Protein AF-T1P470-F1 (afdb_monomer)

Structure (mmCIF, N/CA/C/O backbone):
data_AF-T1P470-F1
#
_entry.id   AF-T1P470-F1
#
loop_
_atom_site.group_PDB
_atom_site.id
_atom_site.type_symbol
_atom_site.label_atom_id
_atom_site.label_alt_id
_atom_site.label_comp_id
_atom_site.label_asym_id
_atom_site.label_entity_id
_atom_site.label_seq_id
_atom_site.pdbx_PDB_ins_code
_atom_site.Cartn_x
_atom_site.Cartn_y
_atom_site.Cartn_z
_atom_site.occupancy
_atom_site.B_iso_or_equiv
_atom_site.auth_seq_id
_atom_site.auth_comp_id
_atom_site.auth_asym_id
_atom_site.auth_atom_id
_atom_site.pdbx_PDB_model_num
ATOM 1 N N . SER A 1 1 ? -27.452 -9.956 -1.376 1.00 69.31 1 SER A N 1
ATOM 2 C CA . SER A 1 1 ? -26.159 -10.641 -1.137 1.00 69.31 1 SER A CA 1
ATOM 3 C C . SER A 1 1 ? -26.233 -11.474 0.150 1.00 69.31 1 SER A C 1
ATOM 5 O O . SER A 1 1 ? -27.170 -11.301 0.923 1.00 69.31 1 SER A O 1
ATOM 7 N N . GLN A 1 2 ? -25.307 -12.413 0.397 1.00 84.12 2 GLN A N 1
ATOM 8 C CA . GLN A 1 2 ? -25.334 -13.265 1.608 1.00 84.12 2 GLN A CA 1
ATOM 9 C C . GLN A 1 2 ? -25.339 -12.439 2.910 1.00 84.12 2 GLN A C 1
ATOM 11 O O . GLN A 1 2 ? -26.063 -12.772 3.848 1.00 84.12 2 GLN A O 1
ATOM 16 N N . ILE A 1 3 ? -24.613 -11.315 2.935 1.00 89.50 3 ILE A N 1
ATOM 17 C CA . ILE A 1 3 ? -24.553 -10.410 4.091 1.00 89.50 3 ILE A CA 1
ATOM 18 C C . ILE A 1 3 ? -25.874 -9.654 4.329 1.00 89.50 3 ILE A C 1
ATOM 20 O O . ILE A 1 3 ? -26.302 -9.515 5.475 1.00 89.50 3 ILE A O 1
ATOM 24 N N . GLU A 1 4 ? -26.579 -9.245 3.266 1.00 90.44 4 GLU A N 1
ATOM 25 C CA . GLU A 1 4 ? -27.901 -8.599 3.366 1.00 90.44 4 GLU A CA 1
ATOM 26 C C . GLU A 1 4 ? -28.943 -9.527 3.995 1.00 90.44 4 GLU A C 1
ATOM 28 O O . GLU A 1 4 ? -29.758 -9.086 4.803 1.00 90.44 4 GLU A O 1
ATOM 33 N N . ASN A 1 5 ? -28.886 -10.823 3.676 1.00 92.12 5 ASN A N 1
ATOM 34 C CA . ASN A 1 5 ? -29.794 -11.821 4.244 1.00 92.12 5 ASN A CA 1
ATOM 35 C C . ASN A 1 5 ? -29.452 -12.167 5.703 1.00 92.12 5 ASN A C 1
ATOM 37 O O . ASN A 1 5 ? -30.337 -12.561 6.468 1.00 92.12 5 ASN A O 1
ATOM 41 N N . LEU A 1 6 ? -28.181 -12.042 6.096 1.00 94.12 6 LEU A N 1
ATOM 42 C CA . LEU A 1 6 ? -27.706 -12.353 7.445 1.00 94.12 6 LEU A CA 1
ATOM 43 C C . LEU A 1 6 ? -27.972 -11.210 8.437 1.00 94.12 6 LEU A C 1
ATOM 45 O O . LEU A 1 6 ? -28.338 -11.466 9.583 1.00 94.12 6 LEU A O 1
ATOM 49 N N . CYS A 1 7 ? -27.864 -9.956 7.989 1.00 95.00 7 CYS A N 1
ATOM 50 C CA . CYS A 1 7 ? -28.087 -8.756 8.803 1.00 95.00 7 CYS A CA 1
ATOM 51 C C . CYS A 1 7 ? -29.382 -8.792 9.653 1.00 95.00 7 CYS A C 1
ATOM 53 O O . CYS A 1 7 ? -29.294 -8.674 10.881 1.00 95.00 7 CYS A O 1
ATOM 55 N N . PRO A 1 8 ? -30.587 -9.028 9.086 1.00 96.62 8 PRO A N 1
ATOM 56 C CA . PRO A 1 8 ? -31.812 -9.077 9.885 1.00 96.62 8 PRO A CA 1
ATOM 57 C C . PRO A 1 8 ? -31.825 -10.237 10.892 1.00 96.62 8 PRO A C 1
ATOM 59 O O . PRO A 1 8 ? -32.450 -10.120 11.947 1.00 96.62 8 PRO A O 1
ATOM 62 N N . GLN A 1 9 ? -31.129 -11.343 10.611 1.00 95.56 9 GLN A N 1
ATOM 63 C CA . GLN A 1 9 ? -31.056 -12.496 11.514 1.00 95.56 9 GLN A CA 1
ATOM 64 C C . GLN A 1 9 ? -30.206 -12.186 12.751 1.00 95.56 9 GLN A C 1
ATOM 66 O O . GLN A 1 9 ? -30.634 -12.480 13.867 1.00 95.56 9 GLN A O 1
ATOM 71 N N . VAL A 1 10 ? -29.074 -11.496 12.572 1.00 96.56 10 VAL A N 1
ATOM 72 C CA . VAL A 1 10 ? -28.230 -11.007 13.677 1.00 96.56 10 VAL A CA 1
ATOM 73 C C . VAL A 1 10 ? -29.018 -10.042 14.566 1.00 96.56 10 VAL A C 1
ATOM 75 O O . VAL A 1 10 ? -29.040 -10.194 15.788 1.00 96.56 10 VAL A O 1
ATOM 78 N N . ILE A 1 11 ? -29.738 -9.090 13.959 1.00 96.62 11 ILE A N 1
ATOM 79 C CA . ILE A 1 11 ? -30.583 -8.131 14.689 1.00 96.62 11 ILE A CA 1
ATOM 80 C C . ILE A 1 11 ? -31.662 -8.864 15.496 1.00 96.62 11 ILE A C 1
ATOM 82 O O . ILE A 1 11 ? -31.909 -8.535 16.659 1.00 96.62 11 ILE A O 1
ATOM 86 N N . ASN A 1 12 ? -32.306 -9.872 14.905 1.00 96.25 12 ASN A N 1
ATOM 87 C CA . ASN A 1 12 ? -33.333 -10.652 15.589 1.00 96.25 12 ASN A CA 1
ATOM 88 C C . ASN A 1 12 ? -32.754 -11.476 16.744 1.00 96.25 12 ASN A C 1
ATOM 90 O O . ASN A 1 12 ? -33.333 -11.473 17.831 1.00 96.25 12 ASN A O 1
ATOM 94 N N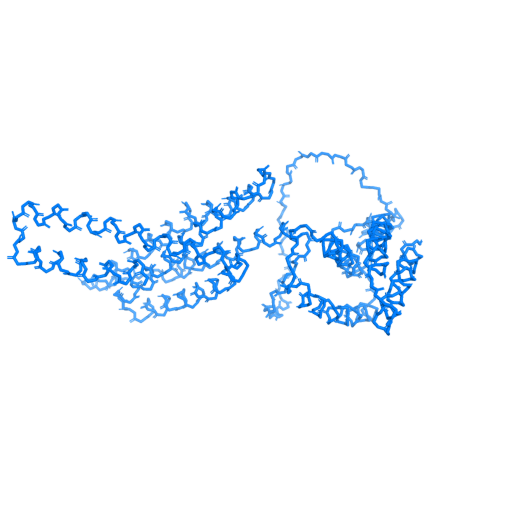 . ALA A 1 13 ? -31.599 -12.116 16.557 1.00 95.94 13 ALA A N 1
ATOM 95 C CA . ALA A 1 13 ? -30.903 -12.833 17.622 1.00 95.94 13 ALA A CA 1
ATOM 96 C C . ALA A 1 13 ? -30.549 -11.901 18.795 1.00 95.94 13 ALA A C 1
ATOM 98 O O . ALA A 1 13 ? -30.797 -12.244 19.953 1.00 95.94 13 ALA A O 1
ATOM 99 N N . ALA A 1 14 ? -30.071 -10.686 18.502 1.00 96.62 14 ALA A N 1
ATOM 100 C CA . ALA A 1 14 ? -29.748 -9.685 19.516 1.00 96.62 14 ALA A CA 1
ATOM 101 C C . ALA A 1 14 ? -30.999 -9.215 20.277 1.00 96.62 14 ALA A C 1
ATOM 103 O O . ALA A 1 14 ? -30.978 -9.116 21.504 1.00 96.62 14 ALA A O 1
ATOM 104 N N . ARG A 1 15 ? -32.120 -8.989 19.576 1.00 97.06 15 ARG A N 1
ATOM 105 C CA . ARG A 1 15 ? -33.412 -8.649 20.203 1.00 97.06 15 ARG A CA 1
ATOM 106 C C . ARG A 1 15 ? -33.919 -9.758 21.124 1.00 97.06 15 ARG A C 1
ATOM 108 O O . ARG A 1 15 ? -34.409 -9.466 22.213 1.00 97.06 15 ARG A O 1
ATOM 115 N N . VAL A 1 16 ? -33.791 -11.021 20.712 1.00 96.44 16 VAL A N 1
ATOM 116 C CA . VAL A 1 16 ? -34.184 -12.176 21.534 1.00 96.44 16 VAL A CA 1
ATOM 117 C C . VAL A 1 16 ? -33.330 -12.260 22.799 1.00 96.44 16 VAL A C 1
ATOM 119 O O . VAL A 1 16 ? -33.885 -12.455 23.883 1.00 96.44 16 VAL A O 1
ATOM 122 N N . LEU A 1 17 ? -32.013 -12.053 22.692 1.00 97.00 17 LEU A N 1
ATOM 123 C CA . LEU A 1 17 ? -31.134 -12.005 23.861 1.00 97.00 17 LEU A CA 1
ATOM 124 C C . LEU A 1 17 ? -31.479 -10.828 24.783 1.00 97.00 17 LEU A C 1
ATOM 126 O O . LEU A 1 17 ? -31.585 -11.025 25.991 1.00 97.00 17 LEU A O 1
ATOM 130 N N . ALA A 1 18 ? -31.717 -9.634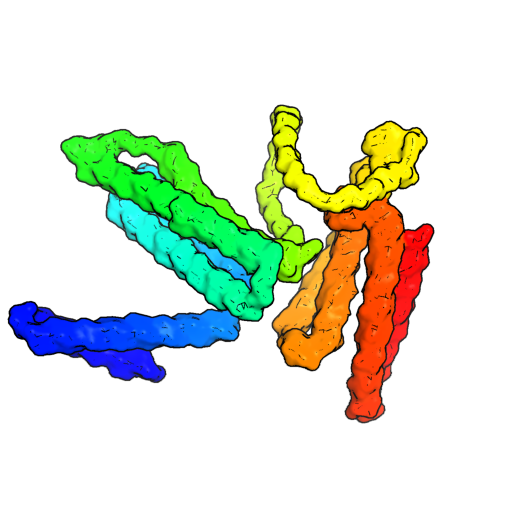 24.235 1.00 96.94 18 ALA A N 1
ATOM 131 C CA . ALA A 1 18 ? -32.094 -8.458 25.020 1.00 96.94 18 ALA A CA 1
ATOM 132 C C . ALA A 1 18 ? -33.396 -8.681 25.809 1.00 96.94 18 ALA A C 1
ATOM 134 O O . ALA A 1 18 ? -33.503 -8.278 26.966 1.00 96.94 18 ALA A O 1
ATOM 135 N N . ALA A 1 19 ? -34.369 -9.380 25.215 1.00 97.31 19 ALA A N 1
ATOM 136 C CA . ALA A 1 19 ? -35.607 -9.752 25.893 1.00 97.31 19 ALA A CA 1
ATOM 137 C C . ALA A 1 19 ? -35.417 -10.876 26.932 1.00 97.31 19 ALA A C 1
ATOM 139 O O . ALA A 1 19 ? -36.214 -10.994 27.865 1.00 97.31 19 ALA A O 1
ATOM 140 N N . ARG A 1 20 ? -34.404 -11.739 26.770 1.00 95.50 20 ARG A N 1
ATOM 141 C CA . ARG A 1 20 ? -34.175 -12.934 27.603 1.00 95.50 20 ARG A CA 1
ATOM 142 C C . ARG A 1 20 ? -32.686 -13.135 27.937 1.00 95.50 20 ARG A C 1
ATOM 144 O O . ARG A 1 20 ? -32.117 -14.169 27.583 1.00 95.50 20 ARG A O 1
ATOM 151 N N . PRO A 1 21 ? -32.058 -12.226 28.703 1.00 95.56 21 PRO A N 1
ATOM 152 C CA . PRO A 1 21 ? -30.601 -12.202 28.876 1.00 95.56 21 PRO A CA 1
ATOM 153 C C . PRO A 1 21 ? -30.030 -13.406 29.637 1.00 95.56 21 PRO A C 1
ATOM 155 O O . PRO A 1 21 ? -28.851 -13.715 29.508 1.00 95.56 21 PRO A O 1
ATOM 158 N N . ARG A 1 22 ? -30.852 -14.109 30.430 1.00 96.38 22 ARG A N 1
ATOM 159 C CA . ARG A 1 22 ? -30.450 -15.308 31.194 1.00 96.38 22 ARG A CA 1
ATOM 160 C C . ARG A 1 22 ? -30.677 -16.626 30.444 1.00 96.38 22 ARG A C 1
ATOM 162 O O . ARG A 1 22 ? -30.387 -17.689 30.986 1.00 96.38 22 ARG A O 1
ATOM 169 N N . SER A 1 23 ? -31.259 -16.589 29.245 1.00 97.69 23 SER A N 1
ATOM 170 C CA . SER A 1 23 ? -31.529 -17.801 28.471 1.00 97.69 23 SER A CA 1
ATOM 171 C C . SER A 1 23 ? -30.252 -18.281 27.787 1.00 97.69 23 SER A C 1
ATOM 173 O O . SER A 1 23 ? -29.747 -17.595 26.904 1.00 97.69 23 SER A O 1
ATOM 175 N N . LYS A 1 24 ? -29.771 -19.479 28.147 1.00 96.75 24 LYS A N 1
ATOM 176 C CA . LYS A 1 24 ? -28.605 -20.098 27.492 1.00 96.75 24 LYS A CA 1
ATOM 177 C C . LYS A 1 24 ? -28.792 -20.239 25.982 1.00 96.75 24 LYS A C 1
ATOM 179 O O . LYS A 1 24 ? -27.918 -19.847 25.230 1.00 96.75 24 LYS A O 1
ATOM 184 N N . VAL A 1 25 ? -29.975 -20.670 25.543 1.00 96.44 25 VAL A N 1
ATOM 185 C CA . VAL A 1 25 ? -30.299 -20.796 24.112 1.00 96.44 25 VAL A CA 1
ATOM 186 C C . VAL A 1 25 ? -30.201 -19.448 23.392 1.00 96.44 25 VAL A C 1
ATOM 188 O O . VAL A 1 25 ? -29.715 -19.388 22.272 1.00 96.44 25 VAL A O 1
ATOM 191 N N . ALA A 1 26 ? -30.637 -18.348 24.020 1.00 95.06 26 ALA A N 1
ATOM 192 C CA . ALA A 1 26 ? -30.516 -17.018 23.417 1.00 95.06 26 ALA A CA 1
ATOM 193 C C . ALA A 1 26 ? -29.059 -16.526 23.363 1.00 95.06 26 ALA A C 1
ATOM 195 O O . ALA A 1 26 ? -28.696 -15.846 22.405 1.00 95.06 26 ALA A O 1
ATOM 196 N N . GLN A 1 27 ? -28.247 -16.873 24.368 1.00 96.00 27 GLN A N 1
ATOM 197 C CA . GLN A 1 27 ? -26.808 -16.587 24.406 1.00 96.00 27 GLN A CA 1
ATOM 198 C C . GLN A 1 27 ? -26.065 -17.365 23.307 1.00 96.00 27 GLN A C 1
ATOM 200 O O . GLN A 1 27 ? -25.411 -16.755 22.471 1.00 96.00 27 GLN A O 1
ATOM 205 N N . GLU A 1 28 ? -26.261 -18.681 23.226 1.00 96.69 28 GLU A N 1
ATOM 206 C CA . GLU A 1 28 ? -25.665 -19.534 22.186 1.00 96.69 28 GLU A CA 1
ATOM 207 C C . GLU A 1 28 ? -26.103 -19.096 20.779 1.00 96.69 28 GLU A C 1
ATOM 209 O O . GLU A 1 28 ? -25.295 -19.001 19.858 1.00 96.69 28 GLU A O 1
ATOM 214 N N . ASN A 1 29 ? -27.383 -18.751 20.605 1.00 95.25 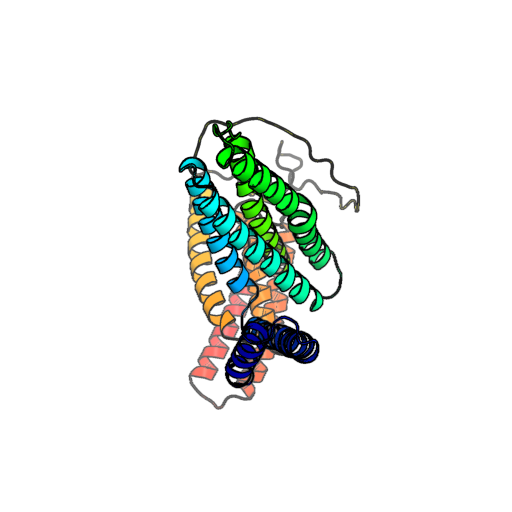29 ASN A N 1
ATOM 215 C CA . ASN A 1 29 ? -27.902 -18.307 19.316 1.00 95.25 29 ASN A CA 1
ATOM 216 C C . ASN A 1 29 ? -27.249 -17.000 18.836 1.00 95.25 29 ASN A C 1
ATOM 218 O O . ASN A 1 29 ? -26.912 -16.893 17.658 1.00 95.25 29 ASN A O 1
ATOM 222 N N . ILE A 1 30 ? -27.054 -16.000 19.710 1.00 96.25 30 ILE A N 1
ATOM 223 C CA . ILE A 1 30 ? -26.370 -14.767 19.289 1.00 96.25 30 ILE A CA 1
ATOM 224 C C . ILE A 1 30 ? -24.894 -15.017 18.969 1.00 96.25 30 ILE A C 1
ATOM 226 O O . ILE A 1 30 ? -24.374 -14.370 18.067 1.00 96.25 30 ILE A O 1
ATOM 230 N N . GLU A 1 31 ? -24.231 -15.952 19.654 1.00 96.06 31 GLU A N 1
ATOM 231 C CA . GLU A 1 31 ? -22.837 -16.305 19.373 1.00 96.06 31 GLU A CA 1
ATOM 232 C C . GLU A 1 31 ? -22.698 -16.901 17.971 1.00 96.06 31 GLU A C 1
ATOM 234 O O . GLU A 1 31 ? -21.874 -16.426 17.192 1.00 96.06 31 GLU A O 1
ATOM 239 N N . VAL A 1 32 ? -23.583 -17.831 17.596 1.00 96.75 32 VAL A N 1
ATOM 240 C CA . VAL A 1 32 ? -23.617 -18.404 16.239 1.00 96.75 32 VAL A CA 1
ATOM 241 C C . VAL A 1 32 ? -23.802 -17.316 15.179 1.00 96.75 32 VAL A C 1
ATOM 243 O O . VAL A 1 32 ? -23.074 -17.280 14.187 1.00 96.75 32 VAL A O 1
ATOM 246 N N . PHE A 1 33 ? -24.753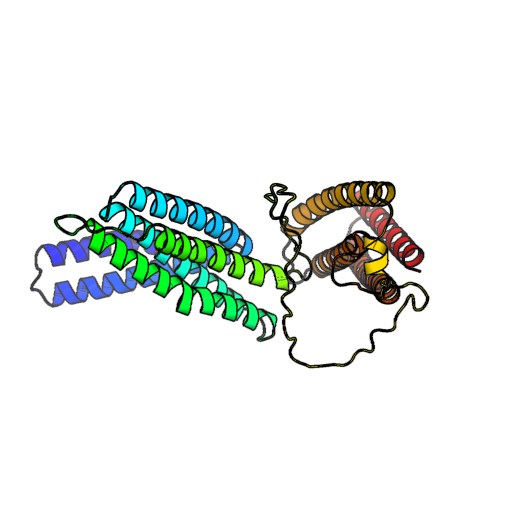 -16.397 15.381 1.00 96.19 33 PHE A N 1
ATOM 247 C CA . PHE A 1 33 ? -24.997 -15.318 14.419 1.00 96.19 33 PHE A CA 1
ATOM 248 C C . PHE A 1 33 ? -23.885 -14.265 14.395 1.00 96.19 33 PHE A C 1
ATOM 250 O O . PHE A 1 33 ? -23.588 -13.729 13.328 1.00 96.19 33 PHE A O 1
ATOM 257 N N . ARG A 1 34 ? -23.246 -13.984 15.535 1.00 95.81 34 ARG A N 1
ATOM 258 C CA . ARG A 1 34 ? -22.062 -13.121 15.623 1.00 95.81 34 ARG A CA 1
ATOM 259 C C . ARG A 1 34 ? -20.919 -13.708 14.800 1.00 95.81 34 ARG A C 1
ATOM 261 O O . ARG A 1 34 ? -20.345 -12.999 13.980 1.00 95.81 34 ARG A O 1
ATOM 268 N N . ASP A 1 35 ? -20.616 -14.987 14.989 1.00 95.69 35 ASP A N 1
ATOM 269 C CA . ASP A 1 35 ? -19.495 -15.642 14.315 1.00 95.69 35 ASP A CA 1
ATOM 270 C C . ASP A 1 35 ? -19.764 -15.768 12.808 1.00 95.69 35 ASP A C 1
ATOM 272 O O . ASP A 1 35 ? -18.888 -15.480 11.989 1.00 95.69 35 ASP A O 1
ATOM 276 N N . ALA A 1 36 ? -21.009 -16.080 12.424 1.00 94.06 36 ALA A N 1
ATOM 277 C CA . ALA A 1 36 ? -21.441 -16.057 11.029 1.00 94.06 36 ALA A CA 1
ATOM 278 C C . ALA A 1 36 ? -21.301 -14.659 10.400 1.00 94.06 36 ALA A C 1
ATOM 280 O O . ALA A 1 36 ? -20.846 -14.543 9.263 1.00 94.06 36 ALA A O 1
ATOM 281 N N . TRP A 1 37 ? -21.665 -13.597 11.130 1.00 96.00 37 TRP A N 1
ATOM 282 C CA . TRP A 1 37 ? -21.537 -12.217 10.658 1.00 96.00 37 TRP A CA 1
ATOM 283 C C . TRP A 1 37 ? -20.080 -11.827 10.433 1.00 96.00 37 TRP A C 1
ATOM 285 O O . TRP A 1 37 ? -19.741 -11.350 9.352 1.00 96.00 37 TRP A O 1
ATOM 295 N N . ILE A 1 38 ? -19.215 -12.081 11.419 1.00 92.94 38 ILE A N 1
ATOM 296 C CA . ILE A 1 38 ? -17.775 -11.807 11.322 1.00 92.94 38 ILE A CA 1
ATOM 297 C C . ILE A 1 38 ? -17.181 -12.542 10.117 1.00 92.94 38 ILE A C 1
ATOM 299 O O . ILE A 1 38 ? -16.468 -11.936 9.319 1.00 92.94 38 ILE A O 1
ATOM 303 N N . ASN A 1 39 ? -17.519 -13.822 9.940 1.00 92.94 39 ASN A N 1
ATOM 304 C CA . ASN A 1 39 ? -17.031 -14.603 8.810 1.00 92.94 39 ASN A CA 1
ATOM 305 C C . ASN A 1 39 ? -17.525 -14.057 7.461 1.00 92.94 39 ASN A C 1
ATOM 307 O O . ASN A 1 39 ? -16.743 -13.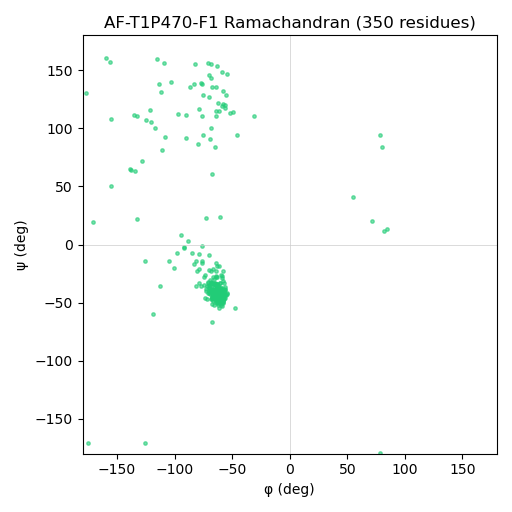958 6.521 1.00 92.94 39 ASN A O 1
ATOM 311 N N . GLN A 1 40 ? -18.800 -13.675 7.358 1.00 92.88 40 GLN A N 1
ATOM 312 C CA . GLN A 1 40 ? -19.358 -13.158 6.108 1.00 92.88 40 GLN A CA 1
ATOM 313 C C . GLN A 1 40 ? -18.794 -11.780 5.738 1.00 92.88 40 GLN A C 1
ATOM 315 O O . GLN A 1 40 ? -18.550 -11.523 4.560 1.00 92.88 40 GLN A O 1
ATOM 320 N N . VAL A 1 41 ? -18.580 -10.905 6.729 1.00 92.88 41 VAL A N 1
ATOM 321 C CA . VAL A 1 41 ? -17.897 -9.615 6.543 1.00 92.88 41 VAL A CA 1
ATOM 322 C C . VAL A 1 41 ? -16.471 -9.846 6.060 1.00 92.88 41 VAL A C 1
ATOM 324 O O . VAL A 1 41 ? -16.056 -9.186 5.112 1.00 92.88 41 VAL A O 1
ATOM 327 N N . ARG A 1 42 ? -15.745 -10.800 6.659 1.00 88.31 42 ARG A N 1
ATOM 328 C CA . ARG A 1 42 ? -14.391 -11.163 6.224 1.00 88.31 42 ARG A CA 1
ATOM 329 C C . ARG A 1 42 ? -14.377 -11.619 4.765 1.00 88.31 42 ARG A C 1
ATOM 331 O O . ARG A 1 42 ? -13.688 -11.001 3.977 1.00 88.31 42 ARG A O 1
ATOM 338 N N . ILE A 1 43 ? -15.223 -12.580 4.385 1.00 88.50 43 ILE A N 1
ATOM 339 C CA . ILE A 1 43 ? -15.306 -13.069 2.993 1.00 88.50 43 ILE A CA 1
ATOM 340 C C . ILE A 1 43 ? -15.575 -11.926 2.005 1.00 88.50 43 ILE A C 1
ATOM 342 O O . ILE A 1 43 ? -14.978 -11.877 0.937 1.00 88.50 43 ILE A O 1
ATOM 346 N N . LEU A 1 44 ? -16.489 -11.009 2.343 1.00 90.88 44 LEU A N 1
ATOM 347 C CA . LEU A 1 44 ? -16.764 -9.851 1.492 1.00 90.88 44 LEU A CA 1
ATOM 348 C C . LEU A 1 44 ? -15.557 -8.911 1.406 1.00 90.88 44 LEU A C 1
ATOM 350 O O . LEU A 1 44 ? -15.300 -8.360 0.346 1.00 90.88 44 LEU A O 1
ATOM 354 N N . THR A 1 45 ? -14.853 -8.715 2.518 1.00 87.94 45 THR A N 1
ATOM 355 C CA . THR A 1 45 ? -13.667 -7.858 2.588 1.00 87.94 45 THR A CA 1
ATOM 356 C C . THR A 1 45 ? -12.534 -8.434 1.743 1.00 87.94 45 THR A C 1
ATOM 358 O O . THR A 1 45 ? -11.980 -7.705 0.931 1.00 87.94 45 THR A O 1
ATOM 361 N N . ASP A 1 46 ? -12.271 -9.735 1.862 1.00 82.62 46 ASP A N 1
ATOM 362 C CA . ASP A 1 46 ? -11.255 -10.443 1.078 1.00 82.62 46 ASP A CA 1
ATOM 363 C C . ASP A 1 46 ? -11.588 -10.367 -0.424 1.00 82.62 46 ASP A C 1
ATOM 365 O O . ASP A 1 46 ? -10.752 -9.988 -1.233 1.00 82.62 46 ASP A O 1
ATOM 369 N N . ALA A 1 47 ? -12.855 -10.583 -0.803 1.00 82.31 47 ALA A N 1
ATOM 370 C CA . ALA A 1 47 ? -13.289 -10.448 -2.197 1.00 82.31 47 ALA A CA 1
ATOM 371 C C . ALA A 1 47 ? -13.177 -9.010 -2.747 1.00 82.31 47 ALA A C 1
ATOM 373 O O . ALA A 1 47 ? -13.064 -8.820 -3.957 1.00 82.31 47 ALA A O 1
ATOM 374 N N . VAL A 1 48 ? -13.265 -7.989 -1.885 1.00 85.62 48 VAL A N 1
ATOM 375 C CA . VAL A 1 48 ? -13.029 -6.586 -2.264 1.00 85.62 48 VAL A CA 1
ATOM 376 C C . VAL A 1 48 ? -11.532 -6.301 -2.396 1.00 85.62 48 VAL A C 1
ATOM 378 O O . VAL A 1 48 ? -11.144 -5.544 -3.287 1.00 85.62 48 VAL A O 1
ATOM 381 N N . ASP A 1 49 ? -10.698 -6.907 -1.552 1.00 81.62 49 ASP A N 1
ATOM 382 C CA . ASP A 1 49 ? -9.242 -6.819 -1.677 1.00 81.62 49 ASP A CA 1
ATOM 383 C C . ASP A 1 49 ? -8.759 -7.474 -2.974 1.00 81.62 49 ASP A C 1
ATOM 385 O O . ASP A 1 49 ? -7.957 -6.874 -3.671 1.00 81.62 49 ASP A O 1
ATOM 389 N N . ASP A 1 50 ? -9.320 -8.619 -3.376 1.00 76.25 50 ASP A N 1
ATOM 390 C CA . ASP A 1 50 ? -8.941 -9.311 -4.620 1.00 76.25 50 ASP A CA 1
ATOM 391 C C . ASP A 1 50 ? -9.142 -8.457 -5.889 1.00 76.25 50 ASP A C 1
ATOM 393 O O . ASP A 1 50 ? -8.471 -8.658 -6.901 1.00 76.25 50 ASP A O 1
ATOM 397 N N . ILE A 1 51 ? -10.086 -7.509 -5.864 1.00 81.56 51 ILE A N 1
ATOM 398 C CA . ILE A 1 51 ? -10.369 -6.609 -6.996 1.00 81.56 51 ILE A CA 1
ATOM 399 C C . ILE A 1 51 ? -9.696 -5.237 -6.860 1.00 81.56 51 ILE A C 1
ATOM 401 O O . ILE A 1 51 ? -9.781 -4.428 -7.786 1.00 81.56 51 ILE A O 1
ATOM 405 N N . THR A 1 52 ? -9.073 -4.950 -5.715 1.00 79.06 52 THR A N 1
ATOM 406 C CA . THR A 1 52 ? -8.437 -3.662 -5.414 1.00 79.06 52 THR A CA 1
ATOM 407 C C . THR A 1 52 ? -6.932 -3.858 -5.337 1.00 79.06 52 THR A C 1
ATOM 409 O O . THR A 1 52 ? -6.445 -4.736 -4.637 1.00 79.06 52 THR A O 1
ATOM 412 N N . THR A 1 53 ? -6.149 -3.026 -6.018 1.00 81.94 53 THR A N 1
ATOM 413 C CA . THR A 1 53 ? -4.693 -3.179 -5.939 1.00 81.94 53 THR A CA 1
ATOM 414 C C . THR A 1 53 ? -4.182 -2.829 -4.537 1.00 81.94 53 THR A C 1
ATOM 416 O O . THR A 1 53 ? -4.665 -1.890 -3.892 1.00 81.94 53 THR A O 1
ATOM 419 N N . VAL A 1 54 ? -3.162 -3.558 -4.067 1.00 87.56 54 VAL A N 1
ATOM 420 C CA . VAL A 1 54 ? -2.483 -3.245 -2.797 1.00 87.56 54 VAL A CA 1
ATOM 421 C C . VAL A 1 54 ? -1.911 -1.821 -2.798 1.00 87.56 54 VAL A C 1
ATOM 423 O O . VAL A 1 54 ? -1.908 -1.155 -1.764 1.00 87.56 54 VAL A O 1
ATOM 426 N N . ASP A 1 55 ? -1.496 -1.327 -3.967 1.00 82.00 55 ASP A N 1
ATOM 427 C CA . ASP A 1 55 ? -0.903 -0.002 -4.148 1.00 82.00 55 ASP A CA 1
ATOM 428 C C . ASP A 1 55 ? -1.937 1.116 -3.919 1.00 82.00 55 ASP A C 1
ATOM 430 O O . ASP A 1 55 ? -1.678 2.048 -3.148 1.00 82.00 55 ASP A O 1
ATOM 434 N N . ASP A 1 56 ? -3.134 0.991 -4.507 1.00 84.00 56 ASP A N 1
ATOM 435 C CA . ASP A 1 56 ? -4.241 1.934 -4.295 1.00 84.00 56 ASP A CA 1
ATOM 436 C C . ASP A 1 56 ? -4.727 1.897 -2.843 1.00 84.00 56 ASP A C 1
ATOM 438 O O . ASP A 1 56 ? -4.918 2.942 -2.208 1.00 84.00 56 ASP A O 1
ATOM 442 N N . PHE A 1 57 ? -4.880 0.690 -2.286 1.00 91.12 57 PHE A N 1
ATOM 443 C CA . PHE A 1 57 ? -5.269 0.505 -0.891 1.00 91.12 57 PHE A CA 1
ATOM 444 C C . PHE A 1 57 ? -4.277 1.185 0.065 1.00 91.12 57 PHE A C 1
ATOM 446 O O . PHE A 1 57 ? -4.700 1.900 0.981 1.00 91.12 57 PHE A O 1
ATOM 453 N N . LEU A 1 58 ? -2.969 1.007 -0.145 1.00 91.88 58 LEU A N 1
ATOM 454 C CA . LEU A 1 58 ? -1.924 1.602 0.688 1.00 91.88 58 LEU A CA 1
ATOM 455 C C . LEU A 1 58 ? -1.875 3.124 0.560 1.00 91.88 58 LEU A C 1
ATOM 457 O O . LEU A 1 58 ? -1.800 3.808 1.579 1.00 91.88 58 LEU A O 1
ATOM 461 N N . ALA A 1 59 ? -1.964 3.664 -0.658 1.00 84.75 59 ALA A N 1
ATOM 462 C CA . ALA A 1 59 ? -1.956 5.108 -0.881 1.00 84.75 59 ALA A CA 1
ATOM 463 C C . ALA A 1 59 ? -3.150 5.800 -0.200 1.00 84.75 59 ALA A C 1
ATOM 465 O O . ALA A 1 59 ? -2.999 6.835 0.454 1.00 84.75 59 ALA A O 1
ATOM 466 N N . VAL A 1 60 ? -4.349 5.220 -0.304 1.00 87.31 60 VAL A N 1
ATOM 467 C CA . VAL A 1 60 ? -5.543 5.752 0.368 1.00 87.31 60 VAL A CA 1
ATOM 468 C C . VAL A 1 60 ? -5.443 5.579 1.884 1.00 87.31 60 VAL A C 1
ATOM 470 O O . VAL A 1 60 ? -5.814 6.488 2.631 1.00 87.31 60 VAL A O 1
ATOM 473 N N . SER A 1 61 ? -4.939 4.439 2.359 1.00 94.88 61 SER A N 1
ATOM 474 C CA . SER A 1 61 ? -4.817 4.158 3.791 1.00 94.88 61 SER A CA 1
ATOM 475 C C . SER A 1 61 ? -3.792 5.057 4.481 1.00 94.88 61 SER A C 1
ATOM 477 O O . SER A 1 61 ? -4.077 5.547 5.570 1.00 94.88 61 SER A O 1
ATOM 479 N N . GLU A 1 62 ? -2.653 5.346 3.845 1.00 92.12 62 GLU A N 1
ATOM 480 C CA . GLU A 1 62 ? -1.648 6.296 4.346 1.00 92.12 62 GLU A CA 1
ATOM 481 C C . GLU A 1 62 ? -2.249 7.694 4.556 1.00 92.12 62 GLU A C 1
ATOM 483 O O . GLU A 1 62 ? -2.105 8.271 5.635 1.00 92.12 62 GLU A O 1
ATOM 488 N N . ASN A 1 63 ? -2.994 8.207 3.569 1.00 87.62 63 ASN A N 1
ATOM 489 C CA . ASN A 1 63 ? -3.657 9.512 3.669 1.00 87.62 63 ASN A CA 1
ATOM 490 C C . ASN A 1 63 ? -4.655 9.568 4.834 1.00 87.62 63 ASN A C 1
ATOM 492 O O . ASN A 1 63 ? -4.708 10.548 5.576 1.00 87.62 63 ASN A O 1
ATOM 496 N N . HIS A 1 64 ? -5.430 8.501 5.027 1.00 92.94 64 HIS A N 1
ATOM 497 C CA . HIS A 1 64 ? -6.366 8.433 6.142 1.00 92.94 64 HIS A CA 1
ATOM 498 C C . HIS A 1 64 ? -5.674 8.284 7.497 1.00 92.94 64 HIS A C 1
ATOM 500 O O . HIS A 1 64 ? -6.157 8.843 8.477 1.00 92.94 64 HIS A O 1
ATOM 506 N N . ILE A 1 65 ? -4.557 7.553 7.575 1.00 97.25 65 ILE A N 1
ATOM 507 C CA . ILE A 1 65 ? -3.748 7.492 8.796 1.00 97.25 65 ILE A CA 1
ATOM 508 C C . ILE A 1 65 ? -3.236 8.890 9.138 1.00 97.25 65 ILE A C 1
ATOM 510 O O . ILE A 1 65 ? -3.375 9.302 10.284 1.00 97.25 65 ILE A O 1
ATOM 514 N N . LEU A 1 66 ? -2.728 9.652 8.165 1.00 93.38 66 LEU A N 1
ATOM 515 C CA . LEU A 1 66 ? -2.302 11.036 8.387 1.00 93.38 66 LEU A CA 1
ATOM 516 C C . LEU A 1 66 ? -3.449 11.912 8.914 1.00 93.38 66 LEU A C 1
ATOM 518 O O . LEU A 1 66 ? -3.273 12.670 9.870 1.00 93.38 66 LEU A O 1
ATOM 522 N N . GLU A 1 67 ? -4.636 11.797 8.318 1.00 93.44 67 GLU A N 1
ATOM 523 C CA . GLU A 1 67 ? -5.826 12.522 8.767 1.00 93.44 67 GLU A CA 1
ATOM 524 C C . GLU A 1 67 ? -6.228 12.135 10.201 1.00 93.44 67 GLU A C 1
ATOM 526 O O . GLU A 1 67 ? -6.493 13.009 11.032 1.00 93.44 67 GLU A O 1
ATOM 531 N N . ASP A 1 68 ? -6.247 10.840 10.514 1.00 96.75 68 ASP A N 1
ATOM 532 C CA . ASP A 1 68 ? -6.618 10.330 11.833 1.00 96.75 68 ASP A CA 1
ATOM 533 C C . ASP A 1 68 ? -5.579 10.718 12.902 1.00 96.75 68 ASP A C 1
ATOM 535 O O . ASP A 1 68 ? -5.961 11.115 14.004 1.00 96.75 68 ASP A O 1
ATOM 539 N N . VAL A 1 69 ? -4.283 10.697 12.568 1.00 95.12 69 VAL A N 1
ATOM 540 C CA . VAL A 1 69 ? -3.178 11.188 13.412 1.00 95.12 69 VAL A CA 1
ATOM 541 C C . VAL A 1 69 ? -3.370 12.669 13.740 1.00 95.12 69 VAL A C 1
ATOM 543 O O . VAL A 1 69 ? -3.362 13.043 14.916 1.00 95.12 69 VAL A O 1
ATOM 546 N N . ASN A 1 70 ? -3.635 13.505 12.732 1.00 94.19 70 ASN A N 1
ATOM 547 C CA . ASN A 1 70 ? -3.892 14.933 12.929 1.00 94.19 70 ASN A CA 1
ATOM 548 C C . ASN A 1 70 ? -5.119 15.176 13.823 1.00 94.19 70 ASN A C 1
ATOM 550 O O . ASN A 1 70 ? -5.079 16.010 14.731 1.00 94.19 70 ASN A O 1
ATOM 554 N N . LYS A 1 71 ? -6.205 14.416 13.618 1.00 96.62 71 LYS A N 1
ATOM 555 C CA . LYS A 1 71 ? -7.403 14.478 14.472 1.00 96.62 71 LYS A CA 1
ATOM 556 C C . LYS A 1 71 ? -7.115 14.036 15.907 1.00 96.62 71 LYS A C 1
ATOM 558 O O . LYS A 1 71 ? -7.650 14.641 16.835 1.00 96.62 71 LYS A O 1
ATOM 563 N N . CYS A 1 72 ? -6.287 13.012 16.098 1.00 97.31 72 CYS A N 1
ATOM 564 C CA . CYS A 1 72 ? -5.933 12.491 17.417 1.00 97.31 72 CYS A CA 1
ATOM 565 C C . CYS A 1 72 ? -5.111 13.508 18.222 1.00 97.31 72 CYS A C 1
ATOM 567 O O . CYS A 1 72 ? -5.441 13.804 19.372 1.00 97.31 72 CYS A O 1
ATOM 569 N N . VAL A 1 73 ? -4.117 14.139 17.587 1.00 95.88 73 VAL A N 1
ATOM 570 C CA . VAL A 1 73 ? -3.333 15.229 18.193 1.00 95.88 73 VAL A CA 1
ATOM 571 C C . VAL A 1 73 ? -4.222 16.435 18.516 1.00 95.88 73 VAL A C 1
ATOM 573 O O . VAL A 1 73 ? -4.176 16.958 19.629 1.00 95.88 73 VAL A O 1
ATOM 576 N N . ALA A 1 74 ? -5.105 16.841 17.598 1.00 95.31 74 ALA A N 1
ATOM 577 C CA . ALA A 1 74 ? -6.040 17.940 17.845 1.00 95.31 74 ALA A CA 1
ATOM 578 C C . ALA A 1 74 ? -7.020 17.640 18.999 1.00 95.31 74 ALA A C 1
ATOM 580 O O . ALA A 1 74 ? -7.375 18.535 19.775 1.00 95.31 74 ALA A O 1
ATOM 581 N N . ALA A 1 75 ? -7.454 16.382 19.143 1.00 96.06 75 ALA A N 1
ATOM 582 C CA . ALA A 1 75 ? -8.295 15.936 20.251 1.00 96.06 75 ALA A CA 1
ATOM 583 C C . ALA A 1 75 ? -7.563 16.019 21.600 1.00 96.06 75 ALA A C 1
ATOM 585 O O . ALA A 1 75 ? -8.165 16.462 22.587 1.00 96.06 75 ALA A O 1
ATOM 586 N N . LEU A 1 76 ? -6.272 15.665 21.626 1.00 94.88 76 LEU A N 1
ATOM 587 C CA . LEU A 1 76 ? -5.419 15.800 22.805 1.00 94.88 76 LEU A CA 1
ATOM 588 C C . LEU A 1 76 ? -5.282 17.268 23.225 1.00 94.88 76 LEU A C 1
ATOM 590 O O . LEU A 1 76 ? -5.586 17.606 24.368 1.00 94.88 76 LEU A O 1
ATOM 594 N N . GLN A 1 77 ? -4.912 18.147 22.289 1.00 93.69 77 GLN A N 1
ATOM 595 C CA . GLN A 1 77 ? -4.754 19.588 22.535 1.00 93.69 77 GLN A CA 1
ATOM 596 C C . GLN A 1 77 ? -6.065 20.243 22.993 1.00 93.69 77 GLN A C 1
ATOM 598 O O . GLN A 1 77 ? -6.078 21.146 23.830 1.00 93.69 77 GLN A O 1
ATOM 603 N N . SER A 1 78 ? -7.197 19.742 22.491 1.00 94.31 78 SER A N 1
ATOM 604 C CA . SER A 1 78 ? -8.538 20.162 22.915 1.00 94.31 78 SER A CA 1
ATOM 605 C C . SER A 1 78 ? -8.974 19.581 24.268 1.00 94.31 78 SER A C 1
ATOM 607 O O . SER A 1 78 ? -10.084 19.880 24.713 1.00 94.31 78 SER A O 1
ATOM 609 N N . LYS A 1 79 ? -8.147 18.746 24.913 1.00 93.31 79 LYS A N 1
ATOM 610 C CA . LYS A 1 79 ? -8.401 18.075 26.202 1.00 93.31 79 LYS A CA 1
ATOM 611 C C . LYS A 1 79 ? -9.692 17.250 26.226 1.00 93.31 79 LYS A C 1
ATOM 613 O O . LYS A 1 79 ? -10.428 17.263 27.211 1.00 93.31 79 LYS A O 1
ATOM 618 N N . LYS A 1 80 ? -9.983 16.536 25.132 1.00 93.31 80 LYS A N 1
ATOM 619 C CA . LYS A 1 80 ? -11.189 15.700 24.982 1.00 93.31 80 LYS A CA 1
ATOM 620 C C . LYS A 1 80 ? -10.826 14.207 25.035 1.00 93.31 80 LYS A C 1
ATOM 622 O O . LYS A 1 80 ? -10.535 13.645 23.980 1.00 93.31 80 LYS A O 1
ATOM 627 N N . PRO A 1 81 ? -10.864 13.548 26.211 1.00 94.38 81 PRO A N 1
ATOM 628 C CA . PRO A 1 81 ? -10.432 12.152 26.350 1.00 94.38 81 PRO A CA 1
ATOM 629 C C . PRO A 1 81 ? -11.232 11.183 25.465 1.00 94.38 81 PRO A C 1
ATOM 631 O O . PRO A 1 81 ? -10.629 10.354 24.791 1.00 94.38 81 PRO A O 1
ATOM 634 N N . ASP A 1 82 ? -12.555 11.350 25.367 1.00 95.00 82 ASP A N 1
ATOM 635 C CA . ASP A 1 82 ? -13.403 10.505 24.508 1.00 95.00 82 ASP A CA 1
ATOM 636 C C . ASP A 1 82 ? -13.008 10.606 23.026 1.00 95.00 82 ASP A C 1
ATOM 638 O O . ASP A 1 82 ? -12.990 9.617 22.298 1.00 95.00 82 ASP A O 1
ATOM 642 N N . ALA A 1 83 ? -12.657 11.811 22.564 1.00 95.94 83 ALA A N 1
ATOM 643 C CA . ALA A 1 83 ? -12.250 12.029 21.180 1.00 95.94 83 ALA A CA 1
ATOM 644 C C . ALA A 1 83 ? -10.865 11.431 20.889 1.00 95.94 83 ALA A C 1
ATOM 646 O O . ALA A 1 83 ? -10.650 10.906 19.794 1.00 95.94 83 ALA A O 1
ATOM 647 N N . VAL A 1 84 ? -9.946 11.474 21.861 1.00 96.69 84 VAL A N 1
ATOM 648 C CA . VAL A 1 84 ? -8.638 10.807 21.763 1.00 96.69 84 VAL A CA 1
ATOM 649 C C . VAL A 1 84 ? -8.827 9.296 21.637 1.00 96.69 84 VAL A C 1
ATOM 651 O O . VAL A 1 84 ? -8.248 8.696 20.738 1.00 96.69 84 VAL A O 1
ATOM 654 N N . ASP A 1 85 ? -9.682 8.684 22.461 1.00 95.81 85 ASP A N 1
ATOM 655 C CA . ASP A 1 85 ? -9.904 7.234 22.405 1.00 95.81 85 ASP A CA 1
ATOM 656 C C . ASP A 1 85 ? -10.562 6.785 21.088 1.00 95.81 85 ASP A C 1
ATOM 658 O O . ASP A 1 85 ? -10.109 5.826 20.458 1.00 95.81 85 ASP A O 1
ATOM 662 N N . ILE A 1 86 ? -11.568 7.526 20.601 1.00 95.38 86 ILE A N 1
ATOM 663 C CA . ILE A 1 86 ? -12.234 7.237 19.318 1.00 95.38 86 ILE A CA 1
ATOM 664 C C . ILE A 1 86 ? -11.247 7.322 18.146 1.00 95.38 86 ILE A C 1
ATOM 666 O O . ILE A 1 86 ? -11.181 6.410 17.319 1.00 95.38 86 ILE A O 1
ATOM 670 N N . THR A 1 87 ? -10.477 8.411 18.062 1.00 96.75 87 THR A N 1
ATOM 671 C CA . THR A 1 87 ? -9.512 8.618 16.967 1.00 96.75 87 THR A CA 1
ATOM 672 C C . THR A 1 87 ? -8.363 7.614 17.032 1.00 96.75 87 THR A C 1
ATOM 674 O O . THR A 1 87 ? -8.008 7.027 16.012 1.00 96.75 87 THR A O 1
ATOM 677 N N . ALA A 1 88 ? -7.849 7.311 18.226 1.00 97.69 88 ALA A N 1
ATOM 678 C CA . ALA A 1 88 ? -6.855 6.262 18.414 1.00 97.69 88 ALA A CA 1
ATOM 679 C C . ALA A 1 88 ? -7.391 4.872 18.039 1.00 97.69 88 ALA A C 1
ATOM 681 O O . ALA A 1 88 ? -6.657 4.058 17.479 1.00 97.69 88 ALA A O 1
ATOM 682 N N . GLY A 1 89 ? -8.671 4.595 18.302 1.00 97.25 89 GLY A N 1
ATOM 683 C CA . GLY A 1 89 ? -9.346 3.378 17.855 1.00 97.25 89 GLY A CA 1
ATOM 684 C C . GLY A 1 89 ? -9.359 3.235 16.332 1.00 97.25 89 GLY A C 1
ATOM 685 O O . GLY A 1 89 ? -9.054 2.154 15.824 1.00 97.25 89 GLY A O 1
ATOM 686 N N . ALA A 1 90 ? -9.638 4.323 15.607 1.00 96.31 90 ALA A N 1
ATOM 687 C CA . ALA A 1 90 ? -9.583 4.345 14.145 1.00 96.31 90 ALA A CA 1
ATOM 688 C C . ALA A 1 90 ? -8.162 4.076 13.621 1.00 96.31 90 ALA A C 1
ATOM 690 O O . ALA A 1 90 ? -7.990 3.207 12.764 1.00 96.31 90 ALA A O 1
ATOM 691 N N . ILE A 1 91 ? -7.147 4.729 14.203 1.00 98.25 91 ILE A N 1
ATOM 692 C CA . ILE A 1 91 ? -5.730 4.500 13.876 1.00 98.25 91 ILE A CA 1
ATOM 693 C C . ILE A 1 91 ? -5.361 3.028 14.097 1.00 98.25 91 ILE A C 1
ATOM 695 O O . ILE A 1 91 ? -4.832 2.384 13.195 1.00 98.25 91 ILE A O 1
ATOM 699 N N . ARG A 1 92 ? -5.699 2.452 15.262 1.00 98.31 92 ARG A N 1
ATOM 700 C CA . ARG A 1 92 ? -5.443 1.030 15.560 1.00 98.31 92 ARG A CA 1
ATOM 701 C C . ARG A 1 92 ? -6.093 0.100 14.540 1.00 98.31 92 ARG A C 1
ATOM 703 O O . ARG A 1 92 ? -5.438 -0.820 14.052 1.00 98.31 92 ARG A O 1
ATOM 710 N N . GLY A 1 93 ? -7.362 0.346 14.213 1.00 96.25 93 GLY A N 1
ATOM 711 C CA . GLY A 1 93 ? -8.107 -0.451 13.241 1.00 96.25 93 GLY A CA 1
ATOM 712 C C . GLY A 1 93 ? -7.490 -0.400 11.844 1.00 96.25 93 GLY A C 1
ATOM 713 O O . GLY A 1 93 ? -7.272 -1.448 11.235 1.00 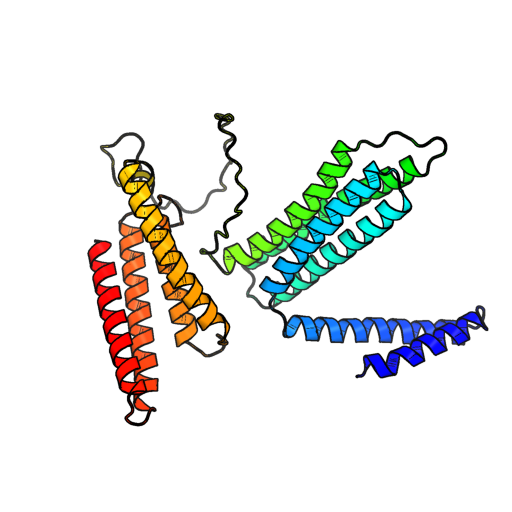96.25 93 GLY A O 1
ATOM 714 N N . ARG A 1 94 ? -7.156 0.801 11.351 1.00 97.12 94 ARG A N 1
ATOM 715 C CA . ARG A 1 94 ? -6.539 0.980 10.028 1.00 97.12 94 ARG A CA 1
ATOM 716 C C . ARG A 1 94 ? -5.129 0.402 9.965 1.00 97.12 94 ARG A C 1
ATOM 718 O O . ARG A 1 94 ? -4.853 -0.349 9.039 1.00 97.12 94 ARG A O 1
ATOM 725 N N . SER A 1 95 ? -4.270 0.661 10.951 1.00 98.31 95 SER A N 1
ATOM 726 C CA . SER A 1 95 ? -2.913 0.098 10.982 1.00 98.31 95 SER A CA 1
ATOM 727 C C . SER A 1 95 ? -2.932 -1.431 11.013 1.00 98.31 95 SER A C 1
ATOM 729 O O . SER A 1 95 ? -2.205 -2.070 10.257 1.00 98.31 95 SER A O 1
ATOM 731 N N . GLY A 1 96 ? -3.814 -2.038 11.818 1.00 97.31 96 GLY A N 1
ATOM 732 C CA . GLY A 1 96 ? -3.986 -3.494 11.831 1.00 97.31 96 GLY A CA 1
ATOM 733 C C . GLY A 1 96 ? -4.483 -4.041 10.490 1.00 97.31 96 GLY A C 1
ATOM 734 O O . GLY A 1 96 ? -3.983 -5.056 10.007 1.00 97.31 96 GLY A O 1
ATOM 735 N N . ARG A 1 97 ? -5.425 -3.342 9.847 1.00 95.81 97 ARG A N 1
ATOM 736 C CA . ARG A 1 97 ? -5.922 -3.701 8.515 1.00 95.81 97 ARG A CA 1
ATOM 737 C C . ARG A 1 97 ? -4.822 -3.636 7.455 1.00 95.81 97 ARG A C 1
ATOM 739 O O . ARG A 1 97 ? -4.728 -4.564 6.661 1.00 95.81 97 ARG A O 1
ATOM 746 N N . ILE A 1 98 ? -3.985 -2.598 7.478 1.00 97.06 98 ILE A N 1
ATOM 747 C CA . ILE A 1 98 ? -2.829 -2.453 6.582 1.00 97.06 98 ILE A CA 1
ATOM 748 C C . ILE A 1 98 ? -1.881 -3.641 6.743 1.00 97.06 98 ILE A C 1
ATOM 750 O O . ILE A 1 98 ? -1.561 -4.293 5.753 1.00 97.06 98 ILE A O 1
ATOM 754 N N . CYS A 1 99 ? -1.495 -3.975 7.978 1.00 97.69 99 CYS A N 1
ATOM 755 C CA . CYS A 1 99 ? -0.631 -5.126 8.236 1.00 97.69 99 CYS A CA 1
ATOM 756 C C . CYS A 1 99 ? -1.220 -6.430 7.682 1.00 97.69 99 CYS A C 1
ATOM 758 O O . CYS A 1 99 ? -0.491 -7.207 7.075 1.00 97.69 99 CYS A O 1
ATOM 760 N N . ASN A 1 100 ? -2.527 -6.656 7.853 1.00 94.62 100 ASN A N 1
ATOM 761 C CA . ASN A 1 100 ? -3.190 -7.871 7.377 1.00 94.62 100 ASN A CA 1
ATOM 762 C C . ASN A 1 100 ? -3.242 -7.955 5.845 1.00 94.62 100 ASN A C 1
ATOM 764 O O . ASN A 1 100 ? -2.913 -9.004 5.301 1.00 94.62 100 ASN A O 1
ATOM 768 N N . VAL A 1 101 ? -3.630 -6.869 5.159 1.00 93.50 101 VAL A N 1
ATOM 769 C CA . VAL A 1 101 ? -3.670 -6.830 3.682 1.00 93.50 101 VAL A CA 1
ATOM 770 C C . VAL A 1 101 ? -2.288 -7.099 3.118 1.00 93.50 101 VAL A C 1
ATOM 772 O O . VAL A 1 101 ? -2.126 -7.977 2.283 1.00 93.50 101 VAL A O 1
ATOM 775 N N . VAL A 1 102 ? -1.282 -6.361 3.595 1.00 94.44 102 VAL A N 1
ATOM 776 C CA . VAL A 1 102 ? 0.064 -6.462 3.032 1.00 94.44 102 VAL A CA 1
ATOM 777 C C . VAL A 1 102 ? 0.685 -7.817 3.347 1.00 94.44 102 VAL A C 1
ATOM 779 O O . VAL A 1 102 ? 1.313 -8.395 2.471 1.00 94.44 102 VAL A O 1
ATOM 782 N N . ALA A 1 103 ? 0.493 -8.360 4.553 1.00 94.44 103 ALA A N 1
ATOM 783 C CA . ALA A 1 103 ? 0.974 -9.703 4.872 1.00 94.44 103 ALA A CA 1
ATOM 784 C C . ALA A 1 103 ? 0.333 -10.765 3.967 1.00 94.44 103 ALA A C 1
ATOM 786 O O . ALA A 1 103 ? 1.056 -11.576 3.402 1.00 94.44 103 ALA A O 1
ATOM 787 N N . SER A 1 104 ? -0.991 -10.711 3.783 1.00 91.06 104 SER A N 1
ATOM 788 C CA . SER A 1 104 ? -1.709 -11.639 2.901 1.00 91.06 104 SER A CA 1
ATOM 789 C C . SER A 1 104 ? -1.294 -11.490 1.438 1.00 91.06 104 SER A C 1
ATOM 791 O O . SER A 1 104 ? -1.243 -12.476 0.716 1.00 91.06 104 SER A O 1
ATOM 793 N N . GLU A 1 105 ? -0.996 -10.271 0.992 1.00 86.12 105 GLU A N 1
ATOM 794 C CA . GLU A 1 105 ? -0.473 -10.029 -0.351 1.00 86.12 105 GLU A CA 1
ATOM 795 C C . GLU A 1 105 ? 0.938 -10.611 -0.496 1.00 86.12 105 GLU A C 1
ATOM 797 O O . GLU A 1 105 ? 1.237 -11.228 -1.512 1.00 86.12 105 GLU A O 1
ATOM 802 N N . MET A 1 106 ? 1.801 -10.489 0.521 1.00 90.81 106 MET A N 1
ATOM 803 C CA . MET A 1 106 ? 3.149 -11.076 0.495 1.00 90.81 106 MET A CA 1
ATOM 804 C C . MET A 1 106 ? 3.138 -12.610 0.413 1.00 90.81 106 MET A C 1
ATOM 806 O O . MET A 1 106 ? 4.060 -13.172 -0.179 1.00 90.81 106 MET A O 1
ATOM 810 N N . ASP A 1 107 ? 2.096 -13.278 0.920 1.00 87.81 107 ASP A N 1
ATOM 811 C CA . ASP A 1 107 ? 1.926 -14.736 0.804 1.00 87.81 107 ASP A CA 1
ATOM 812 C C . ASP A 1 107 ? 1.765 -15.205 -0.660 1.00 87.81 107 ASP A C 1
ATOM 814 O O . ASP A 1 107 ? 1.998 -16.377 -0.964 1.00 87.81 107 ASP A O 1
ATOM 818 N N . ASN A 1 108 ? 1.424 -14.297 -1.586 1.00 81.44 108 ASN A N 1
ATOM 819 C CA . ASN A 1 108 ? 1.340 -14.580 -3.023 1.00 81.44 108 ASN A CA 1
ATOM 820 C C . ASN A 1 108 ? 2.715 -14.609 -3.725 1.00 81.44 108 ASN A C 1
ATOM 822 O O . ASN A 1 108 ? 2.793 -14.977 -4.899 1.00 81.44 108 ASN A O 1
ATOM 826 N N . TYR A 1 109 ? 3.800 -14.229 -3.041 1.00 77.88 109 TYR A N 1
ATOM 827 C CA . TYR A 1 109 ? 5.156 -14.155 -3.599 1.00 77.88 109 TYR A CA 1
ATOM 828 C C . TYR A 1 109 ? 6.060 -15.257 -3.038 1.00 77.88 109 TYR A C 1
ATOM 830 O O . TYR A 1 109 ? 5.869 -15.762 -1.933 1.00 77.88 109 TYR A O 1
ATOM 838 N N . GLU A 1 110 ? 7.110 -15.610 -3.784 1.00 74.69 110 GLU A N 1
ATOM 839 C CA . GLU A 1 110 ? 8.130 -16.532 -3.282 1.00 74.69 110 GLU A CA 1
ATOM 840 C C . GLU A 1 110 ? 8.927 -15.885 -2.127 1.00 74.69 110 GLU A C 1
ATOM 842 O O . GLU A 1 110 ? 9.333 -14.720 -2.236 1.00 74.69 110 GLU A O 1
ATOM 847 N N . PRO A 1 111 ? 9.182 -16.610 -1.019 1.00 83.56 111 PRO A N 1
ATOM 848 C CA . PRO A 1 111 ? 9.983 -16.098 0.085 1.00 83.56 111 PRO A CA 1
ATOM 849 C C . PRO A 1 111 ? 11.368 -15.621 -0.365 1.00 83.56 111 PRO A C 1
ATOM 851 O O . PRO A 1 111 ? 12.121 -16.355 -1.004 1.00 83.56 111 PRO A O 1
ATOM 854 N N . GLY A 1 112 ? 11.742 -14.400 0.012 1.00 81.00 112 GLY A N 1
ATOM 855 C CA . GLY A 1 112 ? 13.031 -13.830 -0.359 1.00 81.00 112 GLY A CA 1
ATOM 856 C C . GLY A 1 112 ? 13.291 -12.466 0.278 1.00 81.00 112 GLY A C 1
ATOM 857 O O . GLY A 1 112 ? 12.521 -12.012 1.124 1.00 81.00 112 GLY A O 1
ATOM 858 N N . PRO A 1 113 ? 14.357 -11.760 -0.148 1.00 79.25 113 PRO A N 1
ATOM 859 C CA . PRO A 1 113 ? 14.718 -10.452 0.406 1.00 79.25 113 PRO A CA 1
ATOM 860 C C . PRO A 1 113 ? 13.608 -9.399 0.288 1.00 79.25 113 PRO A C 1
ATOM 862 O O . PRO A 1 113 ? 13.605 -8.424 1.034 1.00 79.25 113 PRO A O 1
ATOM 865 N N . TYR A 1 114 ? 12.685 -9.582 -0.664 1.00 80.81 114 TYR A N 1
ATOM 866 C CA . TYR A 1 114 ? 11.495 -8.752 -0.803 1.00 80.81 114 TYR A CA 1
ATOM 867 C C . TYR A 1 114 ? 10.514 -8.929 0.340 1.00 80.81 114 TYR A C 1
ATOM 869 O O . TYR A 1 114 ? 10.283 -7.994 1.106 1.00 80.81 114 TYR A O 1
ATOM 877 N N . THR A 1 115 ? 9.938 -10.126 0.417 1.00 85.75 115 THR A N 1
ATOM 878 C CA . THR A 1 115 ? 8.879 -10.447 1.360 1.00 85.75 115 THR A CA 1
ATOM 879 C C . THR A 1 115 ? 9.397 -10.295 2.781 1.00 85.75 115 THR A C 1
ATOM 881 O O . THR A 1 115 ? 8.690 -9.748 3.619 1.00 85.75 115 THR A O 1
ATOM 884 N N . GLU A 1 116 ? 10.668 -10.624 3.041 1.00 88.94 116 GLU A N 1
ATOM 885 C CA . GLU A 1 116 ? 11.271 -10.414 4.358 1.00 88.94 116 GLU A CA 1
ATOM 886 C C . GLU A 1 116 ? 11.355 -8.931 4.743 1.00 88.94 116 GLU A C 1
ATOM 888 O O . GLU A 1 116 ? 10.989 -8.584 5.862 1.00 88.94 116 GLU A O 1
ATOM 893 N N . ARG A 1 117 ? 11.753 -8.035 3.827 1.00 87.12 117 ARG A N 1
ATOM 894 C CA . ARG A 1 117 ? 11.796 -6.587 4.106 1.00 87.12 117 ARG A CA 1
ATOM 895 C C . ARG A 1 117 ? 10.406 -6.028 4.399 1.00 87.12 117 ARG A C 1
ATOM 897 O O . ARG A 1 117 ? 10.238 -5.229 5.318 1.00 87.12 117 ARG A O 1
ATOM 904 N N . VAL A 1 118 ? 9.404 -6.448 3.627 1.00 92.69 118 VAL A N 1
ATOM 905 C CA . VAL A 1 118 ? 8.015 -6.030 3.851 1.00 92.69 118 VAL A CA 1
ATOM 906 C C . VAL A 1 118 ? 7.507 -6.565 5.192 1.00 92.69 118 VAL A C 1
ATOM 908 O O . VAL A 1 118 ? 6.942 -5.808 5.982 1.00 92.69 118 VAL A O 1
ATOM 911 N N . HIS A 1 119 ? 7.763 -7.837 5.508 1.00 95.88 119 HIS A N 1
ATOM 912 C CA . HIS A 1 119 ? 7.408 -8.410 6.804 1.00 95.88 119 HIS A CA 1
ATOM 913 C C . HIS A 1 119 ? 8.147 -7.748 7.969 1.00 95.88 119 HIS A C 1
ATOM 915 O O . HIS A 1 119 ? 7.561 -7.595 9.037 1.00 95.88 119 HIS A O 1
ATOM 921 N N . GLU A 1 120 ? 9.397 -7.326 7.798 1.00 95.62 120 GLU A N 1
ATOM 922 C CA . GLU A 1 120 ? 10.132 -6.571 8.811 1.00 95.62 120 GLU A CA 1
ATOM 923 C C . GLU A 1 120 ? 9.456 -5.226 9.108 1.00 95.62 120 GLU A C 1
ATOM 925 O O . GLU A 1 120 ? 9.196 -4.926 10.276 1.00 95.62 120 GLU A O 1
ATOM 930 N N . ALA A 1 121 ? 9.070 -4.471 8.073 1.00 96.25 121 ALA A N 1
ATOM 931 C CA . ALA A 1 121 ? 8.317 -3.226 8.235 1.00 96.25 121 ALA A CA 1
ATOM 932 C C . ALA A 1 121 ? 6.960 -3.459 8.930 1.00 96.25 121 ALA A C 1
ATOM 934 O O . ALA A 1 121 ? 6.593 -2.725 9.852 1.00 96.25 121 ALA A O 1
ATOM 935 N N . ILE A 1 122 ? 6.246 -4.531 8.559 1.00 98.12 122 ILE A N 1
ATOM 936 C CA . ILE A 1 122 ? 4.997 -4.942 9.222 1.00 98.12 122 ILE A CA 1
ATOM 937 C C . ILE A 1 122 ? 5.239 -5.240 10.704 1.00 98.12 122 ILE A C 1
ATOM 939 O O . ILE A 1 122 ? 4.516 -4.718 11.551 1.00 98.12 122 ILE A O 1
ATOM 943 N N . ARG A 1 123 ? 6.259 -6.046 11.034 1.00 98.06 123 ARG A N 1
ATOM 944 C CA . ARG A 1 123 ? 6.594 -6.410 12.422 1.00 98.06 123 ARG A CA 1
ATOM 945 C C . ARG A 1 123 ? 6.989 -5.184 13.239 1.00 98.06 123 ARG A C 1
ATOM 947 O O . ARG A 1 123 ? 6.607 -5.094 14.403 1.00 98.06 123 ARG A O 1
ATOM 954 N N . LEU A 1 124 ? 7.723 -4.236 12.655 1.00 97.19 124 LEU A N 1
ATOM 955 C CA . LEU A 1 124 ? 8.085 -2.983 13.317 1.00 97.19 124 LEU A CA 1
ATOM 956 C C . LEU A 1 124 ? 6.833 -2.175 13.682 1.00 97.19 124 LEU A C 1
ATOM 958 O O . LEU A 1 124 ? 6.689 -1.750 14.833 1.00 97.19 124 LEU A O 1
ATOM 962 N N . LEU A 1 125 ? 5.898 -2.017 12.739 1.00 98.19 125 LEU A N 1
ATOM 963 C CA . LEU A 1 125 ? 4.639 -1.327 13.003 1.00 98.19 125 LEU A CA 1
ATOM 964 C C . LEU A 1 125 ? 3.804 -2.076 14.056 1.00 98.19 125 LEU A C 1
ATOM 966 O O . LEU A 1 125 ? 3.375 -1.475 15.042 1.00 98.19 125 LEU A O 1
ATOM 970 N N . SER A 1 126 ? 3.593 -3.383 13.881 1.00 97.69 126 SER A N 1
ATOM 971 C CA . SER A 1 126 ? 2.672 -4.172 14.708 1.00 97.69 126 SER A CA 1
ATOM 972 C C . SER A 1 126 ? 3.189 -4.448 16.117 1.00 97.69 126 SER A C 1
ATOM 974 O O . SER A 1 126 ? 2.404 -4.427 17.063 1.00 97.69 126 SER A O 1
ATOM 976 N N . ASN A 1 127 ? 4.489 -4.711 16.271 1.00 97.62 127 ASN A N 1
ATOM 977 C CA . ASN A 1 127 ? 5.054 -5.212 17.526 1.00 97.62 127 ASN A CA 1
ATOM 978 C C . ASN A 1 127 ? 5.739 -4.119 18.347 1.00 97.62 127 ASN A C 1
ATOM 980 O O . ASN A 1 127 ? 5.895 -4.296 19.552 1.00 97.62 127 ASN A O 1
ATOM 984 N N . ASN A 1 128 ? 6.118 -2.996 17.724 1.00 96.69 128 ASN A N 1
ATOM 985 C CA . ASN A 1 128 ? 6.834 -1.919 18.411 1.00 96.69 128 ASN A CA 1
ATOM 986 C C . ASN A 1 128 ? 6.037 -0.609 18.401 1.00 96.69 128 ASN A C 1
ATOM 988 O O . ASN A 1 128 ? 5.679 -0.095 19.462 1.00 96.69 128 ASN A O 1
ATOM 992 N N . VAL A 1 129 ? 5.717 -0.080 17.217 1.00 98.06 129 VAL A N 1
ATOM 993 C CA . VAL A 1 129 ? 5.101 1.251 17.081 1.00 98.06 129 VAL A CA 1
ATOM 994 C C . VAL A 1 129 ? 3.678 1.280 17.642 1.00 98.06 129 VAL A C 1
ATOM 996 O O . VAL A 1 129 ? 3.367 2.127 18.480 1.00 98.06 129 VAL A O 1
ATOM 999 N N . MET A 1 130 ? 2.817 0.345 17.230 1.00 98.31 130 MET A N 1
ATOM 1000 C CA . MET A 1 130 ? 1.416 0.315 17.661 1.00 98.31 130 MET A CA 1
ATOM 1001 C C . MET A 1 130 ? 1.246 0.075 19.172 1.00 98.31 130 MET A C 1
ATOM 1003 O O . MET A 1 130 ? 0.430 0.775 19.778 1.00 98.31 130 MET A O 1
ATOM 1007 N N . PRO A 1 131 ? 2.002 -0.836 19.822 1.00 98.19 131 PRO A N 1
ATOM 1008 C CA . PRO A 1 131 ? 1.973 -0.973 21.276 1.00 98.19 131 PRO A CA 1
ATOM 1009 C C . PRO A 1 131 ? 2.435 0.288 22.011 1.00 98.19 131 PRO A C 1
ATOM 1011 O O . PRO A 1 131 ? 1.792 0.690 22.979 1.00 98.19 131 PRO A O 1
ATOM 1014 N N . ASN A 1 132 ? 3.496 0.955 21.541 1.00 97.81 132 ASN A N 1
ATOM 1015 C CA . ASN A 1 132 ? 3.938 2.218 22.136 1.00 97.81 132 ASN A CA 1
ATOM 1016 C C . ASN A 1 132 ? 2.862 3.308 22.005 1.00 97.81 132 ASN A C 1
ATOM 1018 O O . ASN A 1 132 ? 2.512 3.952 22.992 1.00 97.81 132 ASN A O 1
ATOM 1022 N N . PHE A 1 133 ? 2.278 3.467 20.814 1.00 98.38 133 PHE A N 1
ATOM 1023 C CA . PHE A 1 133 ? 1.168 4.393 20.588 1.00 98.38 133 PHE A CA 1
ATOM 1024 C C . PHE A 1 133 ? -0.019 4.102 21.520 1.00 98.38 133 PHE A C 1
ATOM 1026 O O . PHE A 1 133 ? -0.537 5.016 22.160 1.00 98.38 133 PHE A O 1
ATOM 1033 N N . ALA A 1 134 ? -0.414 2.833 21.666 1.00 97.75 134 ALA A N 1
ATOM 1034 C CA . ALA A 1 134 ? -1.494 2.437 22.568 1.00 97.75 134 ALA A CA 1
ATOM 1035 C C . ALA A 1 134 ? -1.205 2.826 24.028 1.00 97.75 134 ALA A C 1
ATOM 1037 O O . ALA A 1 134 ? -2.069 3.410 24.680 1.00 97.75 134 ALA A O 1
ATOM 1038 N N . LEU A 1 135 ? 0.021 2.598 24.512 1.00 96.81 135 LEU A N 1
ATOM 1039 C CA . LEU A 1 135 ? 0.438 3.008 25.857 1.00 96.81 135 LEU A CA 1
ATOM 1040 C C . LEU A 1 135 ? 0.353 4.529 26.054 1.00 96.81 135 LEU A C 1
ATOM 1042 O O . LEU A 1 135 ? -0.109 4.989 27.101 1.00 96.81 135 LEU A O 1
ATOM 1046 N N . LYS A 1 136 ? 0.767 5.324 25.056 1.00 96.31 136 LYS A N 1
ATOM 1047 C CA . LYS A 1 136 ? 0.660 6.792 25.121 1.00 96.31 136 LYS A CA 1
ATOM 1048 C C . LYS A 1 136 ? -0.788 7.269 25.114 1.00 96.31 136 LYS A C 1
ATOM 1050 O O . LYS A 1 136 ? -1.123 8.171 25.879 1.00 96.31 136 LYS A O 1
ATOM 1055 N N . VAL A 1 137 ? -1.654 6.631 24.330 1.00 97.38 137 VAL A N 1
ATOM 1056 C CA . VAL A 1 137 ? -3.100 6.901 24.319 1.00 97.38 137 VAL A CA 1
ATOM 1057 C C . VAL A 1 137 ? -3.738 6.597 25.667 1.00 97.38 137 VAL A C 1
ATOM 1059 O O . VAL A 1 137 ? -4.415 7.461 26.221 1.00 97.38 137 VAL A O 1
ATOM 1062 N N . GLU A 1 138 ? -3.490 5.418 26.233 1.00 95.81 138 GLU A N 1
ATOM 1063 C CA . GLU A 1 138 ? -4.024 5.045 27.547 1.00 95.81 138 GLU A CA 1
ATOM 1064 C C . GLU A 1 138 ? -3.559 6.013 28.642 1.00 95.81 138 GLU A C 1
ATOM 1066 O O . GLU A 1 138 ? -4.365 6.466 29.462 1.00 95.81 138 GLU A O 1
ATOM 1071 N N . GLY A 1 139 ? -2.274 6.383 28.631 1.00 94.88 139 GLY A N 1
ATOM 1072 C CA . GLY A 1 139 ? -1.711 7.371 29.548 1.00 94.88 139 GLY A CA 1
ATOM 1073 C C . GLY A 1 139 ? -2.367 8.746 29.408 1.00 94.88 139 GLY A C 1
ATOM 1074 O O . GLY A 1 139 ? -2.793 9.330 30.406 1.00 94.88 139 GLY A O 1
ATOM 1075 N N . ALA A 1 140 ? -2.508 9.243 28.178 1.00 95.12 140 ALA A N 1
ATOM 1076 C CA . ALA A 1 140 ? -3.128 10.532 27.892 1.00 95.12 140 ALA A CA 1
ATOM 1077 C C . ALA A 1 140 ? -4.604 10.573 28.313 1.00 95.12 140 ALA A C 1
ATOM 1079 O O . ALA A 1 140 ? -5.017 11.491 29.021 1.00 95.12 140 ALA A O 1
ATOM 1080 N N . VAL A 1 141 ? -5.392 9.558 27.944 1.00 95.44 141 VAL A N 1
ATOM 1081 C CA . VAL A 1 141 ? -6.813 9.458 28.313 1.00 95.44 141 VAL A CA 1
ATOM 1082 C C . VAL A 1 141 ? -6.970 9.396 29.831 1.00 95.44 141 VAL A C 1
ATOM 1084 O O . VAL A 1 141 ? -7.812 10.105 30.387 1.00 95.44 141 VAL A O 1
ATOM 1087 N N . LYS A 1 142 ? -6.133 8.613 30.525 1.00 94.44 142 LYS A N 1
ATOM 1088 C CA . LYS A 1 142 ? -6.154 8.511 31.990 1.00 94.44 142 LYS A CA 1
ATOM 1089 C C . LYS A 1 142 ? -5.822 9.842 32.667 1.00 94.44 142 LYS A C 1
ATOM 1091 O O . LYS A 1 142 ? -6.509 10.220 33.614 1.00 94.44 142 LYS A O 1
ATOM 1096 N N . SER A 1 143 ? -4.806 10.554 32.186 1.00 94.12 143 SER A N 1
ATOM 1097 C CA . SER A 1 143 ? -4.407 11.860 32.724 1.00 94.12 143 SER A CA 1
ATOM 1098 C C . SER A 1 143 ? -5.462 12.939 32.481 1.00 94.12 143 SER A C 1
ATOM 1100 O O . SER A 1 143 ? -5.776 13.697 33.398 1.00 94.12 143 SER A O 1
ATOM 1102 N N . LEU A 1 144 ? -6.063 12.974 31.287 1.00 93.44 144 LEU A N 1
ATOM 1103 C CA . LEU A 1 144 ? -7.139 13.911 30.948 1.00 93.44 144 LEU A CA 1
ATOM 1104 C C . LEU A 1 144 ? -8.441 13.626 31.709 1.00 93.44 144 LEU A C 1
ATOM 1106 O O . LEU A 1 144 ? -9.175 14.558 32.025 1.00 93.44 144 LEU A O 1
ATOM 1110 N N . SER A 1 145 ? -8.718 12.356 32.012 1.00 92.69 145 SER A N 1
ATOM 1111 C CA . SER A 1 145 ? -9.922 11.931 32.744 1.00 92.69 145 SER A CA 1
ATOM 1112 C C . SER A 1 145 ? -9.773 12.016 34.269 1.00 92.69 145 SER A C 1
ATOM 1114 O O . SER A 1 145 ? -10.742 11.795 34.996 1.00 92.69 145 SER A O 1
ATOM 1116 N N . ALA A 1 146 ? -8.570 12.303 34.776 1.00 92.69 146 ALA A N 1
ATOM 1117 C CA . ALA A 1 146 ? -8.329 12.482 36.202 1.00 92.69 146 ALA A CA 1
ATOM 1118 C C . ALA A 1 146 ? -9.007 13.758 36.730 1.00 92.69 146 ALA A C 1
ATOM 1120 O O . ALA A 1 146 ? -9.238 14.717 35.994 1.00 92.69 146 ALA A O 1
ATOM 1121 N N . ASN A 1 147 ? -9.305 13.786 38.032 1.00 87.06 147 ASN A N 1
ATOM 1122 C CA . ASN A 1 147 ? -9.858 14.964 38.696 1.00 87.06 147 ASN A CA 1
ATOM 1123 C C . ASN A 1 147 ? -8.986 15.362 39.907 1.00 87.06 147 ASN A C 1
ATOM 1125 O O . ASN A 1 147 ? -9.036 14.662 40.922 1.00 87.06 147 ASN A O 1
ATOM 1129 N N . PRO A 1 148 ? -8.199 16.456 39.834 1.00 83.62 148 PRO A N 1
ATOM 1130 C CA . PRO A 1 148 ? -8.043 17.359 38.688 1.00 83.62 148 PRO A CA 1
ATOM 1131 C C . PRO A 1 148 ? -7.267 16.710 37.520 1.00 83.62 148 PRO A C 1
ATOM 1133 O O . PRO A 1 148 ? -6.484 15.788 37.766 1.00 83.62 148 PRO A O 1
ATOM 1136 N N . PRO A 1 149 ? -7.449 17.183 36.269 1.00 84.31 149 PRO A N 1
ATOM 1137 C CA . PRO A 1 149 ? -6.711 16.667 35.119 1.00 84.31 149 PRO A CA 1
ATOM 1138 C C . PRO A 1 149 ? -5.204 16.806 35.320 1.00 84.31 149 PRO A C 1
ATOM 1140 O O . PRO A 1 149 ? -4.711 17.873 35.699 1.00 84.31 149 PRO A O 1
ATOM 1143 N N . LEU A 1 150 ? -4.480 15.723 35.061 1.00 88.50 150 LEU A N 1
ATOM 1144 C CA . LEU A 1 150 ? -3.025 15.706 35.135 1.00 88.50 150 LEU A CA 1
ATOM 1145 C C . LEU A 1 150 ? -2.425 16.258 33.839 1.00 88.50 150 LEU A C 1
ATOM 1147 O O . LEU A 1 150 ? -3.041 16.217 32.773 1.00 88.50 150 LEU A O 1
ATOM 1151 N N . MET A 1 151 ? -1.202 16.771 33.942 1.00 85.88 151 MET A N 1
ATOM 1152 C CA . MET A 1 151 ? -0.420 17.187 32.779 1.00 85.88 151 MET A CA 1
ATOM 1153 C C . MET A 1 151 ? -0.106 15.967 31.907 1.00 85.88 151 MET A C 1
ATOM 1155 O O . MET A 1 151 ? 0.290 14.919 32.422 1.00 85.88 151 MET A O 1
ATOM 1159 N N . VAL A 1 152 ? -0.273 16.117 30.596 1.00 90.50 152 VAL A N 1
ATOM 1160 C CA . VAL A 1 152 ? 0.158 15.136 29.597 1.00 90.50 152 VAL A CA 1
ATOM 1161 C C . VAL A 1 152 ? 1.438 15.655 28.957 1.00 90.50 152 VAL A C 1
ATOM 1163 O O . VAL A 1 152 ? 1.546 16.851 28.692 1.00 90.50 152 VAL A O 1
ATOM 1166 N N . ASP A 1 153 ? 2.396 14.767 28.713 1.00 92.00 153 ASP A N 1
ATOM 1167 C CA . ASP A 1 153 ? 3.527 15.084 27.847 1.00 92.00 153 ASP A CA 1
ATOM 1168 C C . ASP A 1 153 ? 3.052 15.062 26.387 1.00 92.00 153 ASP A C 1
ATOM 1170 O O . ASP A 1 153 ? 2.930 14.006 25.761 1.00 92.00 153 ASP A O 1
ATOM 1174 N N . GLU A 1 154 ? 2.682 16.236 25.874 1.00 92.56 154 GLU A N 1
ATOM 1175 C CA . GLU A 1 154 ? 2.166 16.378 24.512 1.00 92.56 154 GLU A CA 1
ATOM 1176 C C . GLU A 1 154 ? 3.224 16.035 23.460 1.00 92.56 154 GLU A C 1
ATOM 1178 O O . GLU A 1 154 ? 2.875 15.462 22.431 1.00 92.56 154 GLU A O 1
ATOM 1183 N N . ASN A 1 155 ? 4.504 16.320 23.719 1.00 93.81 155 ASN A N 1
ATOM 1184 C CA . ASN A 1 155 ? 5.577 16.040 22.765 1.00 93.81 155 ASN A CA 1
ATOM 1185 C C . ASN A 1 155 ? 5.738 14.533 22.578 1.00 93.81 155 ASN A C 1
ATOM 1187 O O . ASN A 1 155 ? 5.705 14.041 21.454 1.00 93.81 155 ASN A O 1
ATOM 1191 N N . GLU A 1 156 ? 5.805 13.789 23.683 1.00 93.88 156 GLU A N 1
ATOM 1192 C CA . GLU A 1 156 ? 5.956 12.335 23.629 1.00 93.88 156 GLU A CA 1
ATOM 1193 C C . GLU A 1 156 ? 4.740 11.650 22.974 1.00 93.88 156 GLU A C 1
ATOM 1195 O O . GLU A 1 156 ? 4.877 10.653 22.260 1.00 93.88 156 GLU A O 1
ATOM 1200 N N . PHE A 1 157 ? 3.537 12.198 23.177 1.00 95.50 157 PHE A N 1
ATOM 1201 C CA . PHE A 1 157 ? 2.332 11.721 22.501 1.00 95.50 157 PHE A CA 1
ATOM 1202 C C . PHE A 1 157 ? 2.363 12.004 20.993 1.00 95.50 157 PHE A C 1
ATOM 1204 O O . PHE A 1 157 ? 2.038 11.120 20.194 1.00 95.50 157 PHE A O 1
ATOM 1211 N N . ILE A 1 158 ? 2.736 13.224 20.595 1.00 94.06 158 ILE A N 1
ATOM 1212 C CA . ILE A 1 158 ? 2.835 13.625 19.186 1.00 94.06 158 ILE A CA 1
ATOM 1213 C C . ILE A 1 158 ? 3.876 12.762 18.473 1.00 94.06 158 ILE A C 1
ATOM 1215 O O . ILE A 1 158 ? 3.583 12.236 17.400 1.00 94.06 158 ILE A O 1
ATOM 1219 N N . ASP A 1 159 ? 5.031 12.533 19.096 1.00 95.19 159 ASP A N 1
ATOM 1220 C CA . ASP A 1 159 ? 6.085 11.674 18.560 1.00 95.19 159 ASP A CA 1
ATOM 1221 C C . ASP A 1 159 ? 5.591 10.234 18.370 1.00 95.19 159 ASP A C 1
ATOM 1223 O O . ASP A 1 159 ? 5.724 9.667 17.285 1.00 95.19 159 ASP A O 1
ATOM 1227 N N . ALA A 1 160 ? 4.934 9.650 19.378 1.00 96.25 160 ALA A N 1
ATOM 1228 C CA . ALA A 1 160 ? 4.372 8.303 19.265 1.00 96.25 160 ALA A CA 1
ATOM 1229 C C . ALA A 1 160 ? 3.295 8.196 18.173 1.00 96.25 160 ALA A C 1
ATOM 1231 O O . ALA A 1 160 ? 3.203 7.174 17.495 1.00 96.25 160 ALA A O 1
ATOM 1232 N N . THR A 1 161 ? 2.498 9.248 17.982 1.00 94.31 161 THR A N 1
ATOM 1233 C CA . THR A 1 161 ? 1.455 9.297 16.950 1.00 94.31 161 THR A CA 1
ATOM 1234 C C . THR A 1 161 ? 2.066 9.449 15.551 1.00 94.31 161 THR A C 1
ATOM 1236 O O . THR A 1 161 ? 1.641 8.774 14.613 1.00 94.31 161 THR A O 1
ATOM 1239 N N . ARG A 1 162 ? 3.113 10.271 15.408 1.00 94.50 162 ARG A N 1
ATOM 1240 C CA . ARG A 1 162 ? 3.874 10.437 14.162 1.00 94.50 162 ARG A CA 1
ATOM 1241 C C . ARG A 1 162 ? 4.539 9.133 13.723 1.00 94.50 162 ARG A C 1
ATOM 1243 O O . ARG A 1 162 ? 4.467 8.793 12.545 1.00 94.50 162 ARG A O 1
ATOM 1250 N N . LEU A 1 163 ? 5.105 8.371 14.661 1.00 96.88 163 LEU A N 1
ATOM 1251 C CA . LEU A 1 163 ? 5.716 7.073 14.362 1.00 96.88 163 LEU A CA 1
ATOM 1252 C C . LEU A 1 163 ? 4.731 6.083 13.723 1.00 96.88 163 LEU A C 1
ATOM 1254 O O . LEU A 1 163 ? 5.156 5.242 12.935 1.00 96.88 163 LEU A O 1
ATOM 1258 N N . VAL A 1 164 ? 3.426 6.182 14.014 1.00 98.00 164 VAL A N 1
ATOM 1259 C CA . VAL A 1 164 ? 2.410 5.350 13.347 1.00 98.00 164 VAL A CA 1
ATOM 1260 C C . VAL A 1 164 ? 2.322 5.680 11.859 1.00 98.00 164 VAL A C 1
ATOM 1262 O O . VAL A 1 164 ? 2.340 4.769 11.033 1.00 98.00 164 VAL A O 1
ATOM 1265 N N . TYR A 1 165 ? 2.257 6.969 11.515 1.00 95.62 165 TYR A N 1
ATOM 1266 C CA . TYR A 1 165 ? 2.256 7.411 10.121 1.00 95.62 165 TYR A CA 1
ATOM 1267 C C . TYR A 1 165 ? 3.551 7.008 9.409 1.00 95.62 165 TYR A C 1
ATOM 1269 O O . TYR A 1 165 ? 3.494 6.411 8.336 1.00 95.62 165 TYR A O 1
ATOM 1277 N N . ASP A 1 166 ? 4.705 7.253 10.035 1.00 91.25 166 ASP A N 1
ATOM 1278 C CA . ASP A 1 166 ? 6.008 6.900 9.466 1.00 91.25 166 ASP A CA 1
ATOM 1279 C C . ASP A 1 166 ? 6.135 5.380 9.254 1.00 91.25 166 ASP A C 1
ATOM 1281 O O . ASP A 1 166 ? 6.598 4.940 8.204 1.00 91.25 166 ASP A O 1
ATOM 1285 N N . GLY A 1 167 ? 5.648 4.561 10.193 1.00 95.50 167 GLY A N 1
ATOM 1286 C CA . GLY A 1 167 ? 5.637 3.102 10.058 1.00 95.50 167 GLY A CA 1
ATOM 1287 C C . GLY A 1 167 ? 4.732 2.601 8.927 1.00 95.50 167 GLY A C 1
ATOM 1288 O O . GLY A 1 167 ? 5.118 1.705 8.180 1.00 95.50 167 GLY A O 1
ATOM 1289 N N . VAL A 1 168 ? 3.552 3.202 8.744 1.00 96.75 168 VAL A N 1
ATOM 1290 C CA . VAL A 1 168 ? 2.670 2.899 7.601 1.00 96.75 168 VAL A CA 1
ATOM 1291 C C . VAL A 1 168 ? 3.322 3.307 6.279 1.00 96.75 168 VAL A C 1
ATOM 1293 O O . VAL A 1 168 ? 3.300 2.538 5.313 1.00 96.75 168 VAL A O 1
ATOM 1296 N N . ARG A 1 169 ? 3.943 4.489 6.238 1.00 91.75 169 ARG A N 1
ATOM 1297 C CA . ARG A 1 169 ? 4.673 4.982 5.067 1.00 91.75 169 ARG A CA 1
ATOM 1298 C C . ARG A 1 169 ? 5.843 4.067 4.710 1.00 91.75 169 ARG A C 1
ATOM 1300 O O . ARG A 1 169 ? 6.072 3.818 3.529 1.00 91.75 169 ARG A O 1
ATOM 1307 N N . GLU A 1 170 ? 6.542 3.525 5.703 1.00 92.94 170 GLU A N 1
ATOM 1308 C CA . GLU A 1 170 ? 7.639 2.580 5.488 1.00 92.94 170 GLU A CA 1
ATOM 1309 C C . GLU A 1 170 ? 7.154 1.239 4.926 1.00 92.94 170 GLU A C 1
ATOM 1311 O O . GLU A 1 170 ? 7.778 0.709 4.012 1.00 92.94 170 GLU A O 1
ATOM 1316 N N . ILE A 1 171 ? 6.003 0.721 5.372 1.00 95.00 171 ILE A N 1
ATOM 1317 C CA . ILE A 1 171 ? 5.389 -0.466 4.751 1.00 95.00 171 ILE A CA 1
ATOM 1318 C C . ILE A 1 171 ? 5.082 -0.195 3.277 1.00 95.00 171 ILE A C 1
ATOM 1320 O O . ILE A 1 171 ? 5.457 -0.990 2.415 1.00 95.00 171 ILE A O 1
ATOM 1324 N N . ARG A 1 172 ? 4.446 0.944 2.965 1.00 91.44 172 ARG A N 1
ATOM 1325 C CA . ARG A 1 172 ? 4.157 1.317 1.574 1.00 91.44 172 ARG A CA 1
ATOM 1326 C C . ARG A 1 172 ? 5.438 1.419 0.752 1.00 91.44 172 ARG A C 1
ATOM 1328 O O . ARG A 1 172 ? 5.502 0.867 -0.343 1.00 91.44 172 ARG A O 1
ATOM 1335 N N . ARG A 1 173 ? 6.471 2.072 1.287 1.00 85.31 173 ARG A N 1
ATOM 1336 C CA . ARG A 1 173 ? 7.790 2.136 0.652 1.00 85.31 173 ARG A CA 1
ATOM 1337 C C . ARG A 1 173 ? 8.361 0.748 0.427 1.00 85.31 173 ARG A C 1
ATOM 1339 O O . ARG A 1 173 ? 8.757 0.475 -0.689 1.00 85.31 173 ARG A O 1
ATOM 1346 N N . ALA A 1 174 ? 8.366 -0.141 1.414 1.00 86.81 174 ALA A N 1
ATOM 1347 C CA . ALA A 1 174 ? 8.910 -1.490 1.274 1.00 86.81 174 ALA A CA 1
ATOM 1348 C C . ALA A 1 174 ? 8.193 -2.306 0.184 1.00 86.81 174 ALA A C 1
ATOM 1350 O O . ALA A 1 174 ? 8.855 -3.003 -0.588 1.00 86.81 174 ALA A O 1
ATOM 1351 N N . VAL A 1 175 ? 6.863 -2.182 0.088 1.00 85.12 175 VAL A N 1
ATOM 1352 C CA . VAL A 1 175 ? 6.052 -2.820 -0.964 1.00 85.12 175 VAL A CA 1
ATOM 1353 C C . VAL A 1 175 ? 6.428 -2.273 -2.345 1.00 85.12 175 VAL A C 1
ATOM 1355 O O . VAL A 1 175 ? 6.676 -3.058 -3.264 1.00 85.12 175 VAL A O 1
ATOM 1358 N N . LEU A 1 176 ? 6.558 -0.948 -2.471 1.00 76.44 176 LEU A N 1
ATOM 1359 C CA . LEU A 1 176 ? 6.890 -0.265 -3.725 1.00 76.44 176 LEU A CA 1
ATOM 1360 C C . LEU A 1 176 ? 8.370 -0.406 -4.130 1.00 76.44 176 LEU A C 1
ATOM 1362 O O . LEU A 1 176 ? 8.657 -0.555 -5.310 1.00 76.44 176 LEU A O 1
ATOM 1366 N N . LEU A 1 177 ? 9.304 -0.432 -3.175 1.00 58.12 177 LEU A N 1
ATOM 1367 C CA . LEU A 1 1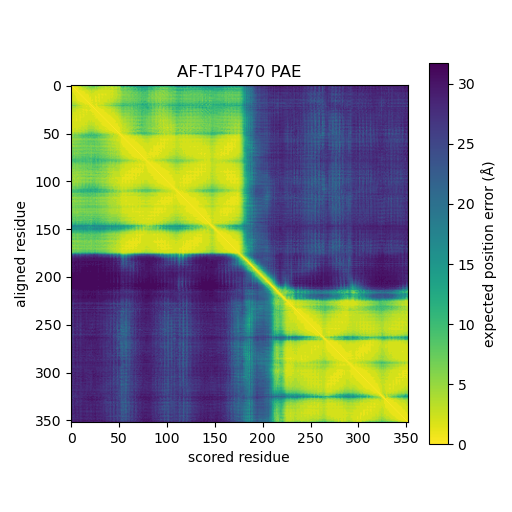77 ? 10.767 -0.476 -3.364 1.00 58.12 177 LEU A CA 1
ATOM 1368 C C . LEU A 1 177 ? 11.285 -1.813 -3.903 1.00 58.12 177 LEU A C 1
ATOM 1370 O O . LEU A 1 177 ? 12.465 -1.938 -4.221 1.00 58.12 177 LEU A O 1
ATOM 1374 N N . ASN A 1 178 ? 10.437 -2.837 -3.970 1.00 51.34 178 ASN A N 1
ATOM 1375 C CA . ASN A 1 178 ? 10.812 -4.109 -4.582 1.00 51.34 178 ASN A CA 1
ATOM 1376 C C . ASN A 1 178 ? 9.865 -4.576 -5.691 1.00 51.34 178 ASN A C 1
ATOM 1378 O O . ASN A 1 178 ? 10.280 -5.419 -6.482 1.00 51.34 178 ASN A O 1
ATOM 1382 N N . ARG A 1 179 ? 8.665 -3.987 -5.829 1.00 47.38 179 ARG A N 1
ATOM 1383 C CA . ARG A 1 179 ? 7.997 -3.911 -7.144 1.00 47.38 179 ARG A CA 1
ATOM 1384 C C . ARG A 1 179 ? 8.719 -2.940 -8.084 1.00 47.38 179 ARG A C 1
ATOM 1386 O O . ARG A 1 179 ? 8.633 -3.075 -9.298 1.00 47.38 179 ARG A O 1
ATOM 1393 N N . GLY A 1 180 ? 9.486 -2.018 -7.512 1.00 36.41 180 GLY A N 1
ATOM 1394 C CA . GLY A 1 180 ? 10.384 -1.118 -8.194 1.00 36.41 180 GLY A CA 1
ATOM 1395 C C . GLY A 1 180 ? 11.718 -1.054 -7.471 1.00 36.41 180 GLY A C 1
ATOM 1396 O O . GLY A 1 180 ? 11.868 -0.337 -6.487 1.00 36.41 180 GLY A O 1
ATOM 1397 N N . ARG A 1 181 ? 12.745 -1.589 -8.128 1.00 36.72 181 ARG A N 1
ATOM 1398 C CA . ARG A 1 181 ? 14.088 -0.990 -8.125 1.00 36.72 181 ARG A CA 1
ATOM 1399 C C . ARG A 1 181 ? 14.086 0.440 -8.729 1.00 36.72 181 ARG A C 1
ATOM 1401 O O . ARG A 1 181 ? 15.119 0.892 -9.191 1.00 36.72 181 ARG A O 1
ATOM 1408 N N . ASP A 1 182 ? 12.926 1.113 -8.703 1.00 40.16 182 ASP A N 1
ATOM 1409 C CA . ASP A 1 182 ? 12.373 1.914 -9.797 1.00 40.16 182 ASP A CA 1
ATOM 1410 C C . ASP A 1 182 ? 11.128 2.750 -9.420 1.00 40.16 182 ASP A C 1
ATOM 1412 O O . ASP A 1 182 ? 10.349 3.183 -10.268 1.00 40.16 182 ASP A O 1
ATOM 1416 N N . ALA A 1 183 ? 10.909 2.994 -8.130 1.00 36.66 183 ALA A N 1
ATOM 1417 C CA . ALA A 1 183 ? 9.865 3.906 -7.675 1.00 36.66 183 ALA A CA 1
ATOM 1418 C C . ALA A 1 183 ? 10.386 4.775 -6.527 1.00 36.66 183 ALA A C 1
ATOM 1420 O O . ALA A 1 183 ? 9.880 4.727 -5.407 1.00 36.66 183 ALA A O 1
ATOM 1421 N N . ASP A 1 184 ? 11.381 5.612 -6.829 1.00 35.16 184 ASP A N 1
ATOM 1422 C CA . ASP A 1 184 ? 11.546 6.876 -6.114 1.00 35.16 184 ASP A CA 1
ATOM 1423 C C . ASP A 1 184 ? 10.317 7.743 -6.432 1.00 35.16 184 ASP A C 1
ATOM 1425 O O . ASP A 1 184 ? 10.314 8.546 -7.368 1.00 35.16 184 ASP A O 1
ATOM 1429 N N . ILE A 1 185 ? 9.228 7.537 -5.687 1.00 37.66 185 ILE A N 1
ATOM 1430 C CA . ILE A 1 185 ? 8.118 8.486 -5.667 1.00 37.66 185 ILE A CA 1
ATOM 1431 C C . ILE A 1 185 ? 8.550 9.670 -4.808 1.00 37.66 185 ILE A C 1
ATOM 1433 O O . ILE A 1 185 ? 8.687 9.559 -3.585 1.00 37.66 185 ILE A O 1
ATOM 1437 N N . ASP A 1 186 ? 8.743 10.783 -5.518 1.00 36.12 186 ASP A N 1
ATOM 1438 C CA . ASP A 1 186 ? 8.802 12.162 -5.045 1.00 36.12 186 ASP A CA 1
ATOM 1439 C C . ASP A 1 186 ? 7.904 12.366 -3.819 1.00 36.12 186 ASP A C 1
ATOM 1441 O O . ASP A 1 186 ? 6.672 12.359 -3.878 1.00 36.12 186 ASP A O 1
ATOM 1445 N N . SER A 1 187 ? 8.554 12.577 -2.681 1.00 34.06 187 SER A N 1
ATOM 1446 C CA . SER A 1 187 ? 7.982 13.336 -1.585 1.00 34.06 187 SER A CA 1
ATOM 1447 C C . SER A 1 187 ? 8.154 14.811 -1.943 1.00 34.06 187 SER A C 1
ATOM 1449 O O . SER A 1 187 ? 9.138 15.411 -1.525 1.00 34.06 187 SER A O 1
ATOM 1451 N N . ASP A 1 188 ? 7.213 15.388 -2.695 1.00 39.28 188 ASP A N 1
ATOM 1452 C CA . ASP A 1 188 ? 7.125 16.833 -2.977 1.00 39.28 188 ASP A CA 1
ATOM 1453 C C . ASP A 1 188 ? 6.785 17.635 -1.703 1.00 39.28 188 ASP A C 1
ATOM 1455 O O . ASP A 1 188 ? 5.742 18.278 -1.568 1.00 39.28 188 ASP A O 1
ATOM 1459 N N . THR A 1 189 ? 7.653 17.564 -0.694 1.00 41.31 189 THR A N 1
ATOM 1460 C CA . THR A 1 189 ? 7.644 18.459 0.468 1.00 41.31 189 THR A CA 1
ATOM 1461 C C . THR A 1 189 ? 9.034 18.541 1.102 1.00 41.31 189 THR A C 1
ATOM 1463 O O . THR A 1 189 ? 9.185 18.388 2.311 1.00 41.31 189 THR A O 1
ATOM 1466 N N . GLU A 1 190 ? 10.070 18.797 0.304 1.00 37.38 190 GLU A N 1
ATOM 1467 C CA . GLU A 1 190 ? 11.277 19.435 0.836 1.00 37.38 190 GLU A CA 1
ATOM 1468 C C . GLU A 1 190 ? 11.105 20.947 0.690 1.00 37.38 190 GLU A C 1
ATOM 1470 O O . GLU A 1 190 ? 11.395 21.551 -0.337 1.00 37.38 190 GLU A O 1
ATOM 1475 N N . TRP A 1 191 ? 10.564 21.560 1.744 1.00 33.22 191 TRP A N 1
ATOM 1476 C CA . TRP A 1 191 ? 10.830 22.968 1.997 1.00 33.22 191 TRP A CA 1
ATOM 1477 C C . TRP A 1 191 ? 12.334 23.100 2.224 1.00 33.22 191 TRP A C 1
ATOM 1479 O O . TRP A 1 191 ? 12.864 22.546 3.188 1.00 33.22 191 TRP A O 1
ATOM 1489 N N . GLU A 1 192 ? 13.009 23.815 1.327 1.00 32.69 192 GLU A N 1
ATOM 1490 C CA . GLU A 1 192 ? 14.391 24.246 1.504 1.00 32.69 192 GLU A CA 1
ATOM 1491 C C . GLU A 1 192 ? 14.548 24.897 2.886 1.00 32.69 192 GLU A C 1
ATOM 1493 O O . GLU A 1 192 ? 13.981 25.956 3.159 1.00 32.69 192 GLU A O 1
ATOM 1498 N N . ASN A 1 193 ? 15.329 24.269 3.766 1.00 31.84 193 ASN A N 1
ATOM 1499 C CA . ASN A 1 193 ? 15.899 24.942 4.925 1.00 31.84 193 ASN A CA 1
ATOM 1500 C C . ASN A 1 193 ? 17.432 24.914 4.780 1.00 31.84 193 ASN A C 1
ATOM 1502 O O . ASN A 1 193 ? 18.035 23.868 5.029 1.00 31.84 193 ASN A O 1
ATOM 1506 N N . PRO A 1 194 ? 18.079 26.009 4.338 1.00 35.12 194 PRO A N 1
ATOM 1507 C CA . PRO A 1 194 ? 19.493 26.010 3.940 1.00 35.12 194 PRO A CA 1
ATOM 1508 C C . PRO A 1 194 ? 20.542 25.903 5.067 1.00 35.12 194 PRO A C 1
ATOM 1510 O O . PRO A 1 194 ? 21.671 26.337 4.854 1.00 35.12 194 PRO A O 1
ATOM 1513 N N . GLU A 1 195 ? 20.236 25.371 6.256 1.00 34.28 195 GLU A N 1
ATOM 1514 C CA . GLU A 1 195 ? 21.095 25.599 7.437 1.00 34.28 195 GLU A CA 1
ATOM 1515 C C . GLU A 1 195 ? 21.487 24.387 8.297 1.00 34.28 195 GLU A C 1
ATOM 1517 O O . GLU A 1 195 ? 21.921 24.562 9.432 1.00 34.28 195 GLU A O 1
ATOM 1522 N N . VAL A 1 196 ? 21.451 23.154 7.781 1.00 32.69 196 VAL A N 1
ATOM 1523 C CA . VAL A 1 196 ? 22.034 22.016 8.527 1.00 32.69 196 VAL A CA 1
ATOM 1524 C C . VAL A 1 196 ? 23.011 21.225 7.667 1.00 32.69 196 VAL A C 1
ATOM 1526 O O . VAL A 1 196 ? 22.754 20.108 7.226 1.00 32.69 196 VAL A O 1
ATOM 1529 N N . ALA A 1 197 ? 24.161 21.847 7.420 1.00 35.50 197 ALA A N 1
ATOM 1530 C CA . ALA A 1 197 ? 25.379 21.116 7.127 1.00 35.50 197 ALA A CA 1
ATOM 1531 C C . ALA A 1 197 ? 25.871 20.408 8.406 1.00 35.50 197 ALA A C 1
ATOM 1533 O O . ALA A 1 197 ? 25.762 20.951 9.501 1.00 35.50 197 ALA A O 1
ATOM 1534 N N . GLU A 1 198 ? 26.456 19.225 8.206 1.00 36.34 198 GLU A N 1
ATOM 1535 C CA . GLU A 1 198 ? 27.285 18.463 9.152 1.00 36.34 198 GLU A CA 1
ATOM 1536 C C . GLU A 1 198 ? 26.567 17.671 10.261 1.00 36.34 198 GLU A C 1
ATOM 1538 O O . GLU A 1 198 ? 26.398 18.114 11.393 1.00 36.34 198 GLU A O 1
ATOM 1543 N N . SER A 1 199 ? 26.316 16.387 9.983 1.00 27.72 199 SER A N 1
ATOM 1544 C CA . SER A 1 199 ? 26.721 15.344 10.932 1.00 27.72 199 SER A CA 1
ATOM 1545 C C . SER A 1 199 ? 26.915 14.004 10.224 1.00 27.72 199 SER A C 1
ATOM 1547 O O . SER A 1 199 ? 25.966 13.358 9.781 1.00 27.72 199 SER A O 1
ATOM 1549 N N . GLU A 1 200 ? 28.178 13.605 10.099 1.00 40.84 200 GLU A N 1
ATOM 1550 C CA . GLU A 1 200 ? 28.584 12.245 9.769 1.00 40.84 200 GLU A CA 1
ATOM 1551 C C . GLU A 1 200 ? 28.110 11.288 10.870 1.00 40.84 200 GLU A C 1
ATOM 1553 O O . GLU A 1 200 ? 28.522 11.411 12.023 1.00 40.84 200 GLU A O 1
ATOM 1558 N N . VAL A 1 201 ? 27.313 10.278 10.518 1.00 29.34 201 VAL A N 1
ATOM 1559 C CA . VAL A 1 201 ? 27.209 9.063 11.333 1.00 29.34 201 VAL A CA 1
ATOM 1560 C C . VAL A 1 201 ? 27.323 7.853 10.418 1.00 29.34 201 VAL A C 1
ATOM 1562 O O . VAL A 1 201 ? 26.461 7.565 9.590 1.00 29.34 201 VAL A O 1
ATOM 1565 N N . ALA A 1 202 ? 28.447 7.161 10.576 1.00 36.72 202 ALA A N 1
ATOM 1566 C CA . ALA A 1 202 ? 28.788 5.916 9.919 1.00 36.72 202 ALA A CA 1
ATOM 1567 C C . ALA A 1 202 ? 27.725 4.834 10.180 1.00 36.72 202 ALA A C 1
ATOM 1569 O O . ALA A 1 202 ? 27.558 4.385 11.314 1.00 36.72 202 ALA A O 1
ATOM 1570 N N . SER A 1 203 ? 27.053 4.353 9.128 1.00 28.72 203 SER A N 1
ATOM 1571 C CA . SER A 1 203 ? 26.317 3.089 9.196 1.00 28.72 203 SER A CA 1
ATOM 1572 C C . SER A 1 203 ? 27.248 1.946 8.792 1.00 28.72 203 SER A C 1
ATOM 1574 O O . SER A 1 203 ? 27.648 1.822 7.630 1.00 28.72 203 SER A O 1
ATOM 1576 N N . VAL A 1 204 ? 27.589 1.112 9.767 1.00 31.52 204 VAL A N 1
ATOM 1577 C CA . VAL A 1 204 ? 28.276 -0.168 9.586 1.00 31.52 204 VAL A CA 1
ATOM 1578 C C . VAL A 1 204 ? 27.460 -1.040 8.624 1.00 31.52 204 VAL A C 1
ATOM 1580 O O . VAL A 1 204 ? 26.302 -1.351 8.892 1.00 31.52 204 VAL A O 1
ATOM 1583 N N . ARG A 1 205 ? 28.061 -1.421 7.492 1.00 36.47 205 ARG A N 1
ATOM 1584 C CA . ARG A 1 205 ? 27.509 -2.404 6.547 1.00 36.47 205 ARG A CA 1
ATOM 1585 C C . ARG A 1 205 ? 27.838 -3.823 7.031 1.00 36.47 205 ARG A C 1
ATOM 1587 O O . ARG A 1 205 ? 28.983 -4.040 7.430 1.00 36.47 205 ARG A O 1
ATOM 1594 N N . PRO A 1 206 ? 26.912 -4.797 6.962 1.00 38.88 206 PRO A N 1
ATOM 1595 C CA . PRO A 1 206 ? 27.279 -6.196 7.065 1.00 38.88 206 PRO A CA 1
ATOM 1596 C C . PRO A 1 206 ? 27.908 -6.662 5.747 1.00 38.88 206 PRO A C 1
ATOM 1598 O O . PRO A 1 206 ? 27.485 -6.297 4.650 1.00 38.88 206 PRO A O 1
ATOM 1601 N N . ASP A 1 207 ? 28.965 -7.439 5.910 1.00 36.66 207 ASP A N 1
ATOM 1602 C CA . ASP A 1 207 ? 29.877 -7.952 4.899 1.00 36.66 207 ASP A CA 1
ATOM 1603 C C . ASP A 1 207 ? 29.202 -9.014 4.013 1.00 36.66 207 ASP A C 1
ATOM 1605 O O . ASP A 1 207 ? 28.643 -9.980 4.538 1.00 36.66 207 ASP A O 1
ATOM 1609 N N . SER A 1 208 ? 29.252 -8.854 2.683 1.00 31.12 208 SER A N 1
ATOM 1610 C CA . SER A 1 208 ? 29.352 -9.968 1.723 1.00 31.12 208 SER A CA 1
ATOM 1611 C C . SER A 1 208 ? 29.476 -9.499 0.271 1.00 31.12 208 SER A C 1
ATOM 1613 O O . SER A 1 208 ? 28.634 -8.778 -0.264 1.00 31.12 208 SER A O 1
ATOM 1615 N N . THR A 1 209 ? 30.483 -10.074 -0.389 1.00 30.45 209 THR A N 1
ATOM 1616 C CA . THR A 1 209 ? 30.846 -10.014 -1.817 1.00 30.45 209 THR A CA 1
ATOM 1617 C C . THR A 1 209 ? 31.612 -8.768 -2.262 1.00 30.45 209 THR A C 1
ATOM 1619 O O . THR A 1 209 ? 31.080 -7.823 -2.839 1.00 30.45 209 THR A O 1
ATOM 1622 N N . THR A 1 210 ? 32.926 -8.837 -2.048 1.00 33.28 210 THR A N 1
ATOM 1623 C CA . THR A 1 210 ? 33.968 -8.117 -2.786 1.00 33.28 210 THR A CA 1
ATOM 1624 C C . THR A 1 210 ? 33.720 -8.197 -4.295 1.00 33.28 210 THR A C 1
ATOM 1626 O O . THR A 1 210 ? 34.127 -9.151 -4.956 1.00 33.28 210 THR A O 1
ATOM 1629 N N . THR A 1 211 ? 33.048 -7.188 -4.837 1.00 35.81 211 THR A N 1
ATOM 1630 C CA . THR A 1 211 ? 33.228 -6.785 -6.231 1.00 35.81 211 THR A CA 1
ATOM 1631 C C . THR A 1 211 ? 34.204 -5.625 -6.146 1.00 35.81 211 THR A C 1
ATOM 1633 O O . THR A 1 211 ? 33.889 -4.619 -5.512 1.00 35.81 211 THR A O 1
ATOM 1636 N N . GLU A 1 212 ? 35.424 -5.805 -6.646 1.00 39.97 212 GLU A N 1
ATOM 1637 C CA . GLU A 1 212 ? 36.435 -4.749 -6.678 1.00 39.97 212 GLU A CA 1
ATOM 1638 C C . GLU A 1 212 ? 35.817 -3.503 -7.335 1.00 39.97 212 GLU A C 1
ATOM 1640 O O . GLU A 1 212 ? 35.446 -3.533 -8.508 1.00 39.97 212 GLU A O 1
ATOM 1645 N N . LEU A 1 213 ? 35.631 -2.425 -6.565 1.00 50.31 213 LEU A N 1
ATOM 1646 C CA . LEU A 1 213 ? 35.251 -1.122 -7.105 1.00 50.31 213 LEU A CA 1
ATOM 1647 C C . LEU A 1 213 ? 36.465 -0.604 -7.877 1.00 50.31 213 LEU A C 1
ATOM 1649 O O . LEU A 1 213 ? 37.374 -0.015 -7.297 1.00 50.31 213 LEU A O 1
ATOM 1653 N N . VAL A 1 214 ? 36.514 -0.916 -9.170 1.00 57.44 214 VAL A N 1
ATOM 1654 C CA . VAL A 1 214 ? 37.519 -0.383 -10.088 1.00 57.44 214 VAL A CA 1
ATOM 1655 C C . VAL A 1 214 ? 37.301 1.125 -10.166 1.00 57.44 214 VAL A C 1
ATOM 1657 O O . VAL A 1 214 ? 36.245 1.565 -10.620 1.00 57.44 214 VAL A O 1
ATOM 1660 N N . ASP A 1 215 ? 38.281 1.894 -9.692 1.00 64.12 215 ASP A N 1
ATOM 1661 C CA . ASP A 1 215 ? 38.286 3.348 -9.824 1.00 64.12 215 ASP A CA 1
ATOM 1662 C C . ASP A 1 215 ? 38.373 3.707 -11.312 1.00 64.12 215 ASP A C 1
ATOM 1664 O O . ASP A 1 215 ? 39.375 3.439 -11.980 1.00 64.12 215 ASP A O 1
ATOM 1668 N N . GLU A 1 216 ? 37.279 4.247 -11.843 1.00 70.19 216 GLU A N 1
ATOM 1669 C CA . GLU A 1 216 ? 37.149 4.615 -13.254 1.00 70.19 216 GLU A CA 1
ATOM 1670 C C . GLU A 1 216 ? 37.904 5.924 -13.566 1.00 70.19 216 GLU A C 1
ATOM 1672 O O . GLU A 1 216 ? 38.200 6.202 -14.728 1.00 70.19 216 GLU A O 1
ATOM 1677 N N . TYR A 1 217 ? 38.268 6.701 -12.533 1.00 63.84 217 TYR A N 1
ATOM 1678 C CA . TYR A 1 217 ? 38.956 7.990 -12.639 1.00 63.84 217 TYR A CA 1
ATOM 1679 C C . TYR A 1 217 ? 40.122 8.112 -11.636 1.00 63.84 217 TYR A C 1
ATOM 1681 O O . TYR A 1 217 ? 40.140 9.039 -10.822 1.00 63.84 217 TYR A O 1
ATOM 1689 N N . PRO A 1 218 ? 41.163 7.261 -11.742 1.00 60.06 218 PRO A N 1
ATOM 1690 C CA . PRO A 1 218 ? 42.268 7.212 -10.776 1.00 60.06 218 PRO A CA 1
ATOM 1691 C C . PRO A 1 218 ? 43.072 8.522 -10.670 1.00 60.06 218 PRO A C 1
ATOM 1693 O O . PRO A 1 218 ? 43.763 8.754 -9.679 1.00 60.06 218 PRO A O 1
ATOM 1696 N N . ASP A 1 219 ? 42.968 9.396 -11.676 1.00 57.88 219 ASP A N 1
ATOM 1697 C CA . ASP A 1 219 ? 43.661 10.685 -11.741 1.00 57.88 219 ASP A CA 1
ATOM 1698 C C . ASP A 1 219 ? 42.847 11.861 -11.152 1.00 57.88 219 ASP A C 1
ATOM 1700 O O . ASP A 1 219 ? 43.337 12.994 -11.125 1.00 57.88 219 ASP A O 1
ATOM 1704 N N . ILE A 1 220 ? 41.607 11.640 -10.682 1.00 56.66 220 ILE A N 1
ATOM 1705 C CA . ILE A 1 220 ? 40.708 12.709 -10.212 1.00 56.66 220 ILE A CA 1
ATOM 1706 C C . ILE A 1 220 ? 40.320 12.498 -8.745 1.00 56.66 220 ILE A C 1
ATOM 1708 O O . ILE A 1 220 ? 39.455 11.697 -8.402 1.00 56.66 220 ILE A O 1
ATOM 1712 N N . SER A 1 221 ? 40.909 13.306 -7.858 1.00 54.62 221 SER A N 1
ATOM 1713 C CA . SER A 1 221 ? 40.621 13.245 -6.420 1.00 54.62 221 SER A CA 1
ATOM 1714 C C . SER A 1 221 ? 39.127 13.456 -6.117 1.00 54.62 221 SER A C 1
ATOM 1716 O O . SER A 1 221 ? 38.532 14.491 -6.437 1.00 54.62 221 SER A O 1
ATOM 1718 N N . GLY A 1 222 ? 38.515 12.456 -5.477 1.00 57.78 222 GLY A N 1
ATOM 1719 C CA . GLY A 1 222 ? 37.130 12.485 -5.007 1.00 57.78 222 GLY A CA 1
ATOM 1720 C C . GLY A 1 222 ? 36.065 12.115 -6.045 1.00 57.78 222 GLY A C 1
ATOM 1721 O O . GLY A 1 222 ? 34.899 12.430 -5.807 1.00 57.78 222 GLY A O 1
ATOM 1722 N N . ILE A 1 223 ? 36.428 11.533 -7.192 1.00 63.59 223 ILE A N 1
ATOM 1723 C CA . ILE A 1 223 ? 35.497 10.848 -8.105 1.00 63.59 223 ILE A CA 1
ATOM 1724 C C . ILE A 1 223 ? 35.992 9.414 -8.239 1.00 63.59 223 ILE A C 1
ATOM 1726 O O . ILE A 1 223 ? 37.075 9.210 -8.763 1.00 63.59 223 ILE A O 1
ATOM 1730 N N . THR A 1 224 ? 35.211 8.441 -7.779 1.00 71.19 224 THR A N 1
ATOM 1731 C CA . THR A 1 224 ? 35.602 7.019 -7.840 1.00 71.19 224 THR A CA 1
ATOM 1732 C C . THR A 1 224 ? 34.864 6.243 -8.931 1.00 71.19 224 THR A C 1
ATOM 1734 O O . THR A 1 224 ? 35.224 5.117 -9.263 1.00 71.19 224 THR A O 1
ATOM 1737 N N . ASN A 1 225 ? 33.789 6.818 -9.481 1.00 78.62 225 ASN A N 1
ATOM 1738 C CA . ASN A 1 225 ? 32.924 6.173 -10.467 1.00 78.62 225 ASN A CA 1
ATOM 1739 C C . ASN A 1 225 ? 32.172 7.205 -11.330 1.00 78.62 225 ASN A C 1
ATOM 1741 O O . ASN A 1 225 ? 31.970 8.349 -10.911 1.00 78.62 225 ASN A O 1
ATOM 1745 N N . ALA A 1 226 ? 31.732 6.808 -12.530 1.00 78.50 226 ALA A N 1
ATOM 1746 C CA . ALA A 1 226 ? 31.057 7.701 -13.478 1.00 78.50 226 ALA A CA 1
ATOM 1747 C C . ALA A 1 226 ? 29.793 8.383 -12.926 1.00 78.50 226 ALA A C 1
ATOM 1749 O O . ALA A 1 226 ? 29.541 9.548 -13.236 1.00 78.50 226 ALA A O 1
ATOM 1750 N N . ARG A 1 227 ? 29.028 7.733 -12.041 1.00 85.00 227 ARG A N 1
ATOM 1751 C CA . ARG A 1 227 ? 27.855 8.366 -11.408 1.00 85.00 227 ARG A CA 1
ATOM 1752 C C . ARG A 1 227 ? 28.250 9.561 -10.529 1.00 85.00 227 ARG A C 1
ATOM 1754 O O . ARG A 1 227 ? 27.558 10.578 -10.520 1.00 85.00 227 ARG A O 1
ATOM 1761 N N . GLU A 1 228 ? 29.350 9.466 -9.783 1.00 78.38 228 GLU A N 1
ATOM 1762 C CA . GLU A 1 228 ? 29.870 10.590 -8.990 1.00 78.38 228 GLU A CA 1
ATOM 1763 C C . GLU A 1 228 ? 30.339 11.751 -9.867 1.00 78.38 228 GLU A C 1
ATOM 1765 O O . GLU A 1 228 ? 30.160 12.908 -9.482 1.00 78.38 228 GLU A O 1
ATOM 1770 N N . ALA A 1 229 ? 30.868 11.460 -11.059 1.00 79.50 229 ALA A N 1
ATOM 1771 C CA . ALA A 1 229 ? 31.206 12.490 -12.035 1.00 79.50 229 ALA A CA 1
ATOM 1772 C C . ALA A 1 229 ? 29.961 13.275 -12.480 1.00 79.50 229 ALA A C 1
ATOM 1774 O O . ALA A 1 229 ? 30.000 14.506 -12.509 1.00 79.50 229 ALA A O 1
ATOM 1775 N N . MET A 1 230 ? 28.826 12.597 -12.704 1.00 81.75 230 MET A N 1
ATOM 1776 C CA . MET A 1 230 ? 27.558 13.251 -13.066 1.00 81.75 230 MET A CA 1
ATOM 1777 C C . MET A 1 230 ? 27.063 14.233 -11.989 1.00 81.75 230 MET A C 1
ATOM 1779 O O . MET A 1 230 ? 26.505 15.279 -12.315 1.00 81.75 230 MET A O 1
ATOM 1783 N N . LYS A 1 231 ? 27.320 13.966 -10.698 1.00 81.50 231 LYS A N 1
ATOM 1784 C CA . LYS A 1 231 ? 26.961 14.900 -9.607 1.00 81.50 231 LYS A CA 1
ATOM 1785 C C . LYS A 1 231 ? 27.756 16.205 -9.642 1.00 81.50 231 LYS A C 1
ATOM 1787 O O . LYS A 1 231 ? 27.269 17.222 -9.147 1.00 81.50 231 LYS A O 1
ATOM 1792 N N . LYS A 1 232 ? 28.978 16.161 -10.179 1.00 77.25 232 LYS A N 1
ATOM 1793 C CA . LYS A 1 232 ? 29.919 17.288 -10.227 1.00 77.25 232 LYS A CA 1
ATOM 1794 C C . LYS A 1 232 ? 29.846 18.083 -11.534 1.00 77.25 232 LYS A C 1
ATOM 1796 O O . LYS A 1 232 ? 30.688 18.952 -11.752 1.00 77.25 232 LYS A O 1
ATOM 1801 N N . LEU A 1 233 ? 28.863 17.800 -12.392 1.00 77.69 233 LEU A N 1
ATOM 1802 C CA . LEU A 1 233 ? 28.623 18.581 -13.603 1.00 77.69 233 LEU A CA 1
ATOM 1803 C C . LEU A 1 233 ? 28.335 20.059 -13.275 1.00 77.69 233 LEU A C 1
ATOM 1805 O O . LEU A 1 233 ? 27.747 20.346 -12.225 1.00 77.69 233 LEU A O 1
ATOM 1809 N N . PRO A 1 234 ? 28.715 20.998 -14.164 1.00 78.94 234 PRO A N 1
ATOM 1810 C CA . PRO A 1 234 ? 28.359 22.405 -14.029 1.00 78.94 234 PRO A CA 1
ATOM 1811 C C . PRO A 1 234 ? 26.848 22.595 -13.891 1.00 78.94 234 PRO A C 1
ATOM 1813 O O . PRO A 1 234 ? 26.062 21.874 -14.504 1.00 78.94 234 PRO A O 1
ATOM 1816 N N . GLU A 1 235 ? 26.438 23.607 -13.128 1.00 72.94 235 GLU A N 1
ATOM 1817 C CA . GLU A 1 235 ? 25.022 23.860 -12.844 1.00 72.94 235 GLU A CA 1
ATOM 1818 C C . GLU A 1 235 ? 24.173 24.033 -14.111 1.00 72.94 235 GLU A C 1
ATOM 1820 O O . GLU A 1 235 ? 23.072 23.495 -14.193 1.00 72.94 235 GLU A O 1
ATOM 1825 N N . GLU A 1 236 ? 24.712 24.704 -15.130 1.00 78.75 236 GLU A N 1
ATOM 1826 C CA . GLU A 1 236 ? 24.031 24.896 -16.415 1.00 78.75 236 GLU A CA 1
ATOM 1827 C C . GLU A 1 236 ? 23.694 23.561 -17.105 1.00 78.75 236 GLU A C 1
ATOM 1829 O O . GLU A 1 236 ? 22.611 23.398 -17.668 1.00 78.75 236 GLU A O 1
ATOM 1834 N N . ASP A 1 237 ? 24.595 22.579 -17.036 1.00 77.31 237 ASP A N 1
ATOM 1835 C CA . ASP A 1 237 ? 24.386 21.269 -17.655 1.00 77.31 237 ASP A CA 1
ATOM 1836 C C . ASP A 1 237 ? 23.463 20.390 -16.807 1.00 77.31 237 ASP A C 1
ATOM 1838 O O . ASP A 1 237 ? 22.633 19.663 -17.355 1.00 77.31 237 ASP A O 1
ATOM 1842 N N . ARG A 1 238 ? 23.516 20.521 -15.473 1.00 77.81 238 ARG A N 1
ATOM 1843 C CA . ARG A 1 238 ? 22.544 19.870 -14.579 1.00 77.81 238 ARG A CA 1
ATOM 1844 C C . ARG A 1 238 ? 21.123 20.355 -14.847 1.00 77.81 238 ARG A C 1
ATOM 1846 O O . ARG A 1 238 ? 20.213 19.534 -14.898 1.00 77.81 238 ARG A O 1
ATOM 1853 N N . GLN A 1 239 ? 20.928 21.653 -15.078 1.00 77.19 239 GLN A N 1
ATOM 1854 C CA . GLN A 1 239 ? 19.613 22.211 -15.409 1.00 77.19 239 GLN A CA 1
ATOM 1855 C C . GLN A 1 239 ? 19.069 21.668 -16.736 1.00 77.19 239 GLN A C 1
ATOM 1857 O O . GLN A 1 239 ? 17.896 21.305 -16.811 1.00 77.19 239 GLN A O 1
ATOM 1862 N N . LYS A 1 240 ? 19.921 21.529 -17.761 1.00 85.94 240 LYS A N 1
ATOM 1863 C CA . LYS A 1 240 ? 19.534 20.893 -19.035 1.00 85.94 240 LYS A CA 1
ATOM 1864 C C . LYS A 1 240 ? 19.127 19.432 -18.838 1.00 85.94 240 LYS A C 1
ATOM 1866 O O . LYS A 1 240 ? 18.138 18.993 -19.420 1.00 85.94 240 LYS A O 1
ATOM 1871 N N . ILE A 1 241 ? 19.858 18.691 -18.001 1.00 78.94 241 ILE A N 1
ATOM 1872 C CA . ILE A 1 241 ? 19.517 17.304 -17.655 1.00 78.94 241 ILE A CA 1
ATOM 1873 C C . ILE A 1 241 ? 18.157 17.250 -16.956 1.00 78.94 241 ILE A C 1
ATOM 1875 O O . ILE A 1 241 ? 17.318 16.452 -17.352 1.00 78.94 241 ILE A O 1
ATOM 1879 N N . VAL A 1 242 ? 17.907 18.113 -15.967 1.00 81.06 242 VAL A N 1
ATOM 1880 C CA . VAL A 1 242 ? 16.614 18.174 -15.265 1.00 81.06 242 VAL A CA 1
ATOM 1881 C C . VAL A 1 242 ? 15.467 18.433 -16.243 1.00 81.06 242 VAL A C 1
ATOM 1883 O O . VAL A 1 242 ? 14.495 17.685 -16.233 1.00 81.06 242 VAL A O 1
ATOM 1886 N N . GLN A 1 243 ? 15.617 19.397 -17.155 1.00 87.88 243 GLN A N 1
ATOM 1887 C CA . GLN A 1 243 ? 14.599 19.683 -18.170 1.00 87.88 243 GLN A CA 1
ATOM 1888 C C . GLN A 1 243 ? 14.286 18.460 -19.051 1.00 87.88 243 GLN A C 1
ATOM 1890 O O . GLN A 1 243 ? 13.123 18.146 -19.289 1.00 87.88 243 GLN A O 1
ATOM 1895 N N . GLN A 1 244 ? 15.314 17.747 -19.520 1.00 88.06 244 GLN A N 1
ATOM 1896 C CA . GLN A 1 244 ? 15.131 16.541 -20.336 1.00 88.06 244 GLN A CA 1
ATOM 1897 C C . GLN A 1 244 ? 14.536 15.372 -19.534 1.00 88.06 244 GLN A C 1
ATOM 1899 O O . GLN A 1 244 ? 13.746 14.590 -20.061 1.00 88.06 244 GLN A O 1
ATOM 1904 N N . VAL A 1 245 ? 14.875 15.260 -18.247 1.00 83.44 245 VAL A N 1
ATOM 1905 C CA . VAL A 1 245 ? 14.280 14.270 -17.337 1.00 83.44 245 VAL A CA 1
ATOM 1906 C C . VAL A 1 245 ? 12.792 14.551 -17.132 1.00 83.44 245 VAL A C 1
ATOM 1908 O O . VAL A 1 245 ? 12.007 13.606 -17.088 1.00 83.44 245 VAL A O 1
ATOM 1911 N N . ASP A 1 246 ? 12.387 15.815 -17.025 1.00 82.50 246 ASP A N 1
ATOM 1912 C CA . ASP A 1 246 ? 10.978 16.182 -16.861 1.00 82.50 246 ASP A CA 1
ATOM 1913 C C . ASP A 1 246 ? 10.155 15.836 -18.112 1.00 82.50 246 ASP A C 1
ATOM 1915 O O . ASP A 1 246 ? 9.088 15.230 -18.001 1.00 82.50 246 ASP A O 1
ATOM 1919 N N . GLU A 1 247 ? 10.693 16.097 -19.307 1.00 88.19 247 GLU A N 1
ATOM 1920 C CA . GLU A 1 247 ? 10.088 15.654 -20.573 1.00 88.19 247 GLU A CA 1
ATOM 1921 C C . GLU A 1 247 ? 9.954 14.120 -20.631 1.00 88.19 247 GLU A C 1
ATOM 1923 O O . GLU A 1 247 ? 8.910 13.586 -21.019 1.00 88.19 247 GLU A O 1
ATOM 1928 N N . PHE A 1 248 ? 10.979 13.388 -20.183 1.00 88.81 248 PHE A N 1
ATOM 1929 C CA . PHE A 1 248 ? 10.927 11.929 -20.077 1.00 88.81 248 PHE A CA 1
ATOM 1930 C C . PHE A 1 248 ? 9.858 11.456 -19.078 1.00 88.81 248 PHE A C 1
ATOM 1932 O O . PHE A 1 248 ? 9.109 10.521 -19.375 1.00 88.81 248 PHE A O 1
ATOM 1939 N N . LYS A 1 249 ? 9.744 12.102 -17.909 1.00 80.12 249 LYS A N 1
ATOM 1940 C CA . LYS A 1 249 ? 8.730 11.782 -16.889 1.00 80.12 249 LYS A CA 1
ATOM 1941 C C . LYS A 1 249 ? 7.311 11.937 -17.438 1.00 80.12 249 LYS A C 1
ATOM 1943 O O . LYS A 1 249 ? 6.438 11.133 -17.103 1.00 80.12 249 LYS A O 1
ATOM 1948 N N . ASP A 1 250 ? 7.071 12.932 -18.287 1.00 86.00 250 ASP A N 1
ATOM 1949 C CA . ASP A 1 250 ? 5.768 13.136 -18.918 1.00 86.00 250 ASP A CA 1
ATOM 1950 C C . ASP A 1 250 ? 5.396 12.002 -19.882 1.00 86.00 250 ASP A C 1
ATOM 1952 O O . ASP A 1 250 ? 4.259 11.519 -19.849 1.00 86.00 250 ASP A O 1
ATOM 1956 N N . GLU A 1 251 ? 6.340 11.521 -20.696 1.00 91.12 251 GLU A N 1
ATOM 1957 C CA . GLU A 1 251 ? 6.122 10.344 -21.548 1.00 91.12 251 GLU A CA 1
ATOM 1958 C C . GLU A 1 251 ? 5.955 9.062 -20.721 1.00 91.12 251 GLU A C 1
ATOM 1960 O O . GLU A 1 251 ? 5.061 8.256 -20.997 1.00 91.12 251 GLU A O 1
ATOM 1965 N N . LYS A 1 252 ? 6.727 8.909 -19.640 1.00 86.06 252 LYS A N 1
ATOM 1966 C CA . LYS A 1 252 ? 6.594 7.784 -18.705 1.00 86.06 252 LYS A CA 1
ATOM 1967 C C . LYS A 1 252 ? 5.212 7.744 -18.054 1.00 86.06 252 LYS A C 1
ATOM 1969 O O . LYS A 1 252 ? 4.607 6.681 -17.964 1.00 86.06 252 LYS A O 1
ATOM 1974 N N . ARG A 1 253 ? 4.654 8.897 -17.668 1.00 79.94 253 ARG A N 1
ATOM 1975 C CA . ARG A 1 253 ? 3.297 8.975 -17.098 1.00 79.94 253 ARG A CA 1
ATOM 1976 C C . ARG A 1 253 ? 2.229 8.504 -18.090 1.00 79.94 253 ARG A C 1
ATOM 1978 O O . ARG A 1 253 ? 1.281 7.828 -17.697 1.00 79.94 253 ARG A O 1
ATOM 1985 N N . LYS A 1 254 ? 2.372 8.848 -19.376 1.00 87.38 254 LYS A N 1
ATOM 1986 C CA . LYS A 1 254 ? 1.469 8.364 -20.437 1.00 87.38 254 LYS A CA 1
ATOM 1987 C C . LYS A 1 254 ? 1.591 6.851 -20.613 1.00 87.38 254 LYS A C 1
ATOM 1989 O O . LYS A 1 254 ? 0.573 6.180 -20.757 1.00 87.38 254 LYS A O 1
ATOM 1994 N N . PHE A 1 255 ? 2.817 6.331 -20.569 1.00 89.00 255 PHE A N 1
ATOM 1995 C CA . PHE A 1 255 ? 3.090 4.898 -20.627 1.00 89.00 255 PHE A CA 1
ATOM 1996 C C . PHE A 1 255 ? 2.451 4.139 -19.455 1.00 89.00 255 PHE A C 1
ATOM 1998 O O . PHE A 1 255 ? 1.708 3.190 -19.696 1.00 89.00 255 PHE A O 1
ATOM 2005 N N . ASP A 1 256 ? 2.657 4.587 -18.214 1.00 76.56 256 ASP A N 1
ATOM 2006 C CA . ASP A 1 256 ? 2.083 3.954 -17.017 1.00 76.56 256 ASP A CA 1
ATOM 2007 C C . ASP A 1 256 ? 0.554 3.883 -17.082 1.00 76.56 256 ASP A C 1
ATOM 2009 O O . ASP A 1 256 ? -0.039 2.852 -16.766 1.00 76.56 256 ASP A O 1
ATOM 2013 N N . LEU A 1 257 ? -0.088 4.976 -17.513 1.00 78.62 257 LEU A N 1
ATOM 2014 C CA . LEU A 1 257 ? -1.542 5.042 -17.652 1.00 78.62 257 LEU A CA 1
ATOM 2015 C C . LEU A 1 257 ? -2.064 4.075 -18.718 1.00 78.62 257 LEU A C 1
ATOM 2017 O O . LEU A 1 257 ? -3.179 3.574 -18.598 1.00 78.62 257 LEU A O 1
ATOM 2021 N N . GLU A 1 258 ? -1.306 3.853 -19.790 1.00 84.31 258 GLU A N 1
ATOM 2022 C CA . GLU A 1 258 ? -1.699 2.898 -20.820 1.00 84.31 258 GLU A CA 1
ATOM 2023 C C . GLU A 1 258 ? -1.524 1.466 -20.329 1.00 84.31 258 GLU A C 1
ATOM 2025 O O . GLU A 1 258 ? -2.431 0.650 -20.457 1.00 84.31 258 GLU A O 1
ATOM 2030 N N . VAL A 1 259 ? -0.381 1.177 -19.717 1.00 81.62 259 VAL A N 1
ATOM 2031 C CA . VAL A 1 259 ? -0.023 -0.161 -19.260 1.00 81.62 259 VAL A CA 1
ATOM 2032 C C . VAL A 1 259 ? -0.875 -0.632 -18.079 1.00 81.62 259 VAL A C 1
ATOM 2034 O O . VAL A 1 259 ? -1.173 -1.819 -18.000 1.00 81.62 259 VAL A O 1
ATOM 2037 N N . SER A 1 260 ? -1.343 0.266 -17.207 1.00 81.38 260 SER A N 1
ATOM 2038 C CA . SER A 1 260 ? -2.225 -0.086 -16.081 1.00 81.38 260 SER A CA 1
ATOM 2039 C C . SER A 1 260 ? -3.595 -0.631 -16.500 1.00 81.38 260 SER A C 1
ATOM 2041 O O . SER A 1 260 ? -4.289 -1.241 -15.691 1.00 81.38 260 SER A O 1
ATOM 2043 N N . LYS A 1 261 ? -3.990 -0.442 -17.765 1.00 83.12 261 LYS A N 1
ATOM 2044 C CA . LYS A 1 261 ? -5.234 -0.991 -18.326 1.00 83.12 261 LYS A CA 1
ATOM 2045 C C . LYS A 1 261 ? -5.135 -2.483 -18.645 1.00 83.12 261 LYS A C 1
ATOM 2047 O O . LYS A 1 261 ? -6.160 -3.100 -18.933 1.00 83.12 261 LYS A O 1
ATOM 2052 N N . TRP A 1 262 ? -3.925 -3.038 -18.661 1.00 82.31 262 TRP A N 1
ATOM 2053 C CA . TRP A 1 262 ? -3.648 -4.396 -19.113 1.00 82.31 262 TRP A CA 1
ATOM 2054 C C . TRP A 1 262 ? -3.184 -5.274 -17.950 1.00 82.31 262 TRP A C 1
ATOM 2056 O O . TRP A 1 262 ? -2.385 -4.845 -17.122 1.00 82.31 262 TRP A O 1
ATOM 2066 N N . ASP A 1 263 ? -3.683 -6.511 -17.912 1.00 73.69 263 ASP A N 1
ATOM 2067 C CA . ASP A 1 263 ? -3.176 -7.553 -17.016 1.00 73.69 263 ASP A CA 1
ATOM 2068 C C . ASP A 1 263 ? -1.859 -8.121 -17.570 1.00 73.69 263 ASP A C 1
ATOM 2070 O O . ASP A 1 263 ? -1.711 -8.337 -18.780 1.00 73.69 263 ASP A O 1
ATOM 2074 N N . ASP A 1 264 ? -0.908 -8.363 -16.672 1.00 74.94 264 ASP A N 1
ATOM 2075 C CA . ASP A 1 264 ? 0.412 -8.910 -16.988 1.00 74.94 264 ASP A CA 1
ATOM 2076 C C . ASP A 1 264 ? 0.380 -10.440 -17.089 1.00 74.94 264 ASP A C 1
ATOM 2078 O O . ASP A 1 264 ? 1.302 -11.046 -17.643 1.00 74.94 264 ASP A O 1
ATOM 2082 N N . ASN A 1 265 ? -0.670 -11.084 -16.567 1.00 70.81 265 ASN A N 1
ATOM 2083 C CA . ASN A 1 265 ? -0.753 -12.535 -16.500 1.00 70.81 265 ASN A CA 1
ATOM 2084 C C . ASN A 1 265 ? -0.893 -13.159 -17.900 1.00 70.81 265 ASN A C 1
ATOM 2086 O O . ASN A 1 265 ? -1.963 -13.185 -18.508 1.00 70.81 265 ASN A O 1
ATOM 2090 N N . GLY A 1 266 ? 0.223 -13.667 -18.427 1.00 73.62 266 GLY A N 1
ATOM 2091 C CA . GLY A 1 266 ? 0.304 -14.242 -19.771 1.00 73.62 266 GLY A CA 1
ATOM 2092 C C . GLY A 1 266 ? 0.462 -13.217 -20.901 1.00 73.62 266 GLY A C 1
ATOM 2093 O O . GLY A 1 266 ? 0.333 -13.595 -22.066 1.00 73.62 266 GLY A O 1
ATOM 2094 N N . ASN A 1 267 ? 0.755 -11.945 -20.593 1.00 86.31 267 ASN A N 1
ATOM 2095 C CA . ASN A 1 267 ? 1.007 -10.903 -21.591 1.00 86.31 267 ASN A CA 1
ATOM 2096 C C . ASN A 1 267 ? 2.478 -10.458 -21.602 1.00 86.31 267 ASN A C 1
ATOM 2098 O O . ASN A 1 267 ? 2.855 -9.414 -21.065 1.00 86.31 267 ASN A O 1
ATOM 2102 N N . ASP A 1 268 ? 3.310 -11.241 -22.286 1.00 87.25 268 ASP A N 1
ATOM 2103 C CA . ASP A 1 268 ? 4.755 -11.006 -22.373 1.00 87.25 268 ASP A CA 1
ATOM 2104 C C . ASP A 1 268 ? 5.121 -9.643 -22.990 1.00 87.25 268 ASP A C 1
ATOM 2106 O O . ASP A 1 268 ? 6.183 -9.097 -22.690 1.00 87.25 268 ASP A O 1
ATOM 2110 N N . VAL A 1 269 ? 4.258 -9.060 -23.835 1.00 92.00 269 VAL A N 1
ATOM 2111 C CA . VAL A 1 269 ? 4.493 -7.727 -24.419 1.00 92.00 269 VAL A CA 1
ATOM 2112 C C . VAL A 1 269 ? 4.462 -6.657 -23.331 1.00 92.00 269 VAL A C 1
ATOM 2114 O O . VAL A 1 269 ? 5.347 -5.801 -23.296 1.00 92.00 269 VAL A O 1
ATOM 2117 N N . ILE A 1 270 ? 3.487 -6.724 -22.422 1.00 88.88 270 ILE A N 1
ATOM 2118 C CA . ILE A 1 270 ? 3.362 -5.774 -21.312 1.00 88.88 270 ILE A CA 1
ATOM 2119 C C . ILE A 1 270 ? 4.496 -5.968 -20.304 1.00 88.88 270 ILE A C 1
ATOM 2121 O O . ILE A 1 270 ? 5.120 -4.988 -19.897 1.00 88.88 270 ILE A O 1
ATOM 2125 N N . VAL A 1 271 ? 4.840 -7.217 -19.976 1.00 86.00 271 VAL A N 1
ATOM 2126 C CA . VAL A 1 271 ? 5.968 -7.530 -19.081 1.00 86.00 271 VAL A CA 1
ATOM 2127 C C . VAL A 1 271 ? 7.284 -6.974 -19.636 1.00 86.00 271 VAL A C 1
ATOM 2129 O O . VAL A 1 271 ? 8.039 -6.315 -18.917 1.00 86.00 271 VAL A O 1
ATOM 2132 N N . LEU A 1 272 ? 7.557 -7.178 -20.930 1.00 89.56 272 LEU A N 1
ATOM 2133 C CA . LEU A 1 272 ? 8.751 -6.633 -21.581 1.00 89.56 272 LEU A CA 1
ATOM 2134 C C . LEU A 1 272 ? 8.738 -5.106 -21.620 1.00 89.56 272 LEU A C 1
ATOM 2136 O O . LEU A 1 272 ? 9.777 -4.494 -21.385 1.00 89.56 272 LEU A O 1
ATOM 2140 N N . ALA A 1 273 ? 7.586 -4.489 -21.883 1.00 90.88 273 ALA A N 1
ATOM 2141 C CA . ALA A 1 273 ? 7.457 -3.039 -21.901 1.00 90.88 273 ALA A CA 1
ATOM 2142 C C . ALA A 1 273 ? 7.737 -2.427 -20.517 1.00 90.88 273 ALA A C 1
ATOM 2144 O O . ALA A 1 273 ? 8.520 -1.481 -20.420 1.00 90.88 273 ALA A O 1
ATOM 2145 N N . LYS A 1 274 ? 7.175 -3.003 -19.443 1.00 86.38 274 LYS A N 1
ATOM 2146 C CA . LYS A 1 274 ? 7.460 -2.602 -18.054 1.00 86.38 274 LYS A CA 1
ATOM 2147 C C . LYS A 1 274 ? 8.944 -2.757 -17.725 1.00 86.38 274 LYS A C 1
ATOM 2149 O O . LYS A 1 274 ? 9.557 -1.828 -17.213 1.00 86.38 274 LYS A O 1
ATOM 2154 N N . HIS A 1 275 ? 9.548 -3.887 -18.093 1.00 88.69 275 HIS A N 1
ATOM 2155 C CA . HIS A 1 275 ? 10.977 -4.129 -17.882 1.00 88.69 275 HIS A CA 1
ATOM 2156 C C . HIS A 1 275 ? 11.876 -3.152 -18.664 1.00 88.69 275 HIS A C 1
ATOM 2158 O O . HIS A 1 275 ? 12.888 -2.693 -18.142 1.00 88.69 275 HIS A O 1
ATOM 2164 N N . MET A 1 276 ? 11.515 -2.793 -19.901 1.00 93.00 276 MET A N 1
ATOM 2165 C CA . MET A 1 276 ? 12.236 -1.780 -20.682 1.00 93.00 276 MET A CA 1
ATOM 2166 C C . MET A 1 276 ? 12.109 -0.389 -20.062 1.00 93.00 276 MET A C 1
ATOM 2168 O O . MET A 1 276 ? 13.122 0.294 -19.925 1.00 93.00 276 MET A O 1
ATOM 2172 N N . CYS A 1 277 ? 10.897 0.009 -19.655 1.00 91.12 277 CYS A N 1
ATOM 2173 C CA . CYS A 1 277 ? 10.668 1.256 -18.925 1.00 91.12 277 CYS A CA 1
ATOM 2174 C C . CYS A 1 277 ? 11.518 1.301 -17.656 1.00 91.12 277 CYS A C 1
ATOM 2176 O O . CYS A 1 277 ? 12.077 2.348 -17.341 1.00 91.12 277 CYS A O 1
ATOM 2178 N N . MET A 1 278 ? 11.662 0.152 -16.989 1.00 88.56 278 MET A N 1
ATOM 2179 C CA . MET A 1 278 ? 12.393 0.072 -15.740 1.00 88.56 278 MET A CA 1
ATOM 2180 C C . MET A 1 278 ? 13.866 0.473 -15.927 1.00 88.56 278 MET A C 1
ATOM 2182 O O . MET A 1 278 ? 14.391 1.435 -15.373 1.00 88.56 278 MET A O 1
ATOM 2186 N N . ILE A 1 279 ? 14.527 -0.200 -16.869 1.00 88.94 279 ILE A N 1
ATOM 2187 C CA . ILE A 1 279 ? 15.935 0.063 -17.179 1.00 88.94 279 ILE A CA 1
ATOM 2188 C C . ILE A 1 279 ? 16.141 1.490 -17.723 1.00 88.94 279 ILE A C 1
ATOM 2190 O O . ILE A 1 279 ? 17.167 2.112 -17.448 1.00 88.94 279 ILE A O 1
ATOM 2194 N N . MET A 1 280 ? 15.177 2.038 -18.476 1.00 92.94 280 MET A N 1
ATOM 2195 C CA . MET A 1 280 ? 15.243 3.429 -18.943 1.00 92.94 280 MET A CA 1
ATOM 2196 C C . MET A 1 280 ? 15.237 4.424 -17.775 1.00 92.94 280 MET A C 1
ATOM 2198 O O . MET A 1 280 ? 15.957 5.418 -17.843 1.00 92.94 280 MET A O 1
ATOM 2202 N N . MET A 1 281 ? 14.492 4.158 -16.696 1.00 89.88 281 MET A N 1
ATOM 2203 C CA . MET A 1 281 ? 14.532 4.990 -15.489 1.00 89.88 281 MET A CA 1
ATOM 2204 C C . MET A 1 281 ? 15.885 4.894 -14.777 1.00 89.88 281 MET A C 1
ATOM 2206 O O . MET A 1 281 ? 16.460 5.938 -14.469 1.00 89.88 281 MET A O 1
ATOM 2210 N N . GLU A 1 282 ? 16.451 3.689 -14.620 1.00 87.56 282 GLU A N 1
ATOM 2211 C CA . GLU A 1 282 ? 17.800 3.502 -14.050 1.00 87.56 282 GLU A CA 1
ATOM 2212 C C . GLU A 1 282 ? 18.860 4.324 -14.813 1.00 87.56 282 GLU A C 1
ATOM 2214 O O . GLU A 1 282 ? 19.729 4.961 -14.209 1.00 87.56 282 GLU A O 1
ATOM 2219 N N . MET A 1 283 ? 18.784 4.330 -16.150 1.00 92.56 283 MET A N 1
ATOM 2220 C CA . MET A 1 283 ? 19.691 5.093 -17.014 1.00 92.56 283 MET A CA 1
ATOM 2221 C C . MET A 1 283 ? 19.455 6.605 -16.925 1.00 92.56 283 MET A C 1
ATOM 2223 O O . MET A 1 283 ? 20.419 7.370 -16.889 1.00 92.56 283 MET A O 1
ATOM 2227 N N . THR A 1 284 ? 18.202 7.055 -16.849 1.00 90.88 284 THR A N 1
ATOM 2228 C CA . THR A 1 284 ? 17.876 8.477 -16.672 1.00 90.88 284 THR A CA 1
ATOM 2229 C C . THR A 1 284 ? 18.351 8.980 -15.302 1.00 90.88 284 THR A C 1
ATOM 2231 O O . THR A 1 284 ? 18.952 10.051 -15.214 1.00 90.88 284 THR A O 1
ATOM 2234 N N . ASP A 1 285 ? 18.187 8.205 -14.229 1.00 84.50 285 ASP A N 1
ATOM 2235 C CA . ASP A 1 285 ? 18.668 8.580 -12.893 1.00 84.50 285 ASP A CA 1
ATOM 2236 C C . ASP A 1 285 ? 20.196 8.607 -12.788 1.00 84.50 285 ASP A C 1
ATOM 2238 O O . ASP A 1 285 ? 20.744 9.483 -12.106 1.00 84.50 285 ASP A O 1
ATOM 2242 N N . PHE A 1 286 ? 20.890 7.730 -13.521 1.00 89.75 286 PHE A N 1
ATOM 2243 C CA . PHE A 1 286 ? 22.345 7.798 -13.656 1.00 89.75 286 PHE A CA 1
ATOM 2244 C C . PHE A 1 286 ? 22.801 9.176 -14.153 1.00 89.75 286 PHE A C 1
ATOM 2246 O O . PHE A 1 286 ? 23.747 9.740 -13.601 1.00 89.75 286 PHE A O 1
ATOM 2253 N N . THR A 1 287 ? 22.095 9.775 -15.124 1.00 88.81 287 THR A N 1
ATOM 2254 C CA . THR A 1 287 ? 22.457 11.111 -15.636 1.00 88.81 287 THR A CA 1
ATOM 2255 C C . THR A 1 287 ? 22.330 12.217 -14.587 1.00 88.81 287 THR A C 1
ATOM 2257 O O . THR A 1 287 ? 23.019 13.229 -14.659 1.00 88.81 287 THR A O 1
ATOM 2260 N N . ARG A 1 288 ? 21.514 12.004 -13.550 1.00 82.38 288 ARG A N 1
ATOM 2261 C CA . ARG A 1 288 ? 21.364 12.915 -12.404 1.00 82.38 288 ARG A CA 1
ATOM 2262 C C . ARG A 1 288 ? 22.366 12.630 -11.283 1.00 82.38 288 ARG A C 1
ATOM 2264 O O . ARG A 1 288 ? 22.299 13.243 -10.219 1.00 82.38 288 ARG A O 1
ATOM 2271 N N . GLY A 1 289 ? 23.263 11.666 -11.485 1.00 80.19 289 GLY A N 1
ATOM 2272 C CA . GLY A 1 289 ? 24.205 11.202 -10.475 1.00 80.19 289 GLY A CA 1
ATOM 2273 C C . GLY A 1 289 ? 23.557 10.391 -9.351 1.00 80.19 289 GLY A C 1
ATOM 2274 O O . GLY A 1 289 ? 24.139 10.269 -8.274 1.00 80.19 289 GLY A O 1
ATOM 2275 N N . ARG A 1 290 ? 22.365 9.826 -9.554 1.00 80.19 290 ARG A N 1
ATOM 2276 C CA . ARG A 1 290 ? 21.671 8.973 -8.573 1.00 80.19 290 ARG A CA 1
ATOM 2277 C C . ARG A 1 290 ? 21.311 7.621 -9.199 1.00 80.19 290 ARG A C 1
ATOM 2279 O O . ARG A 1 290 ? 21.815 7.286 -10.264 1.00 80.19 290 ARG A O 1
ATOM 2286 N N . GLY A 1 291 ? 20.515 6.811 -8.509 1.00 76.69 291 GLY A N 1
ATOM 2287 C CA . GLY A 1 291 ? 20.112 5.497 -9.010 1.00 76.69 291 GLY A CA 1
ATOM 2288 C C . GLY A 1 291 ? 21.185 4.406 -8.862 1.00 76.69 291 GLY A C 1
ATOM 2289 O O . GLY A 1 291 ? 22.262 4.646 -8.301 1.00 76.69 291 GLY A O 1
ATOM 2290 N N . PRO A 1 292 ? 20.885 3.175 -9.308 1.00 79.38 292 PRO A N 1
ATOM 2291 C CA . PRO A 1 292 ? 21.679 1.985 -8.997 1.00 79.38 292 PRO A CA 1
ATOM 2292 C C . PRO A 1 292 ? 22.937 1.819 -9.863 1.00 79.38 292 PRO A C 1
ATOM 2294 O O . PRO A 1 292 ? 23.878 1.149 -9.434 1.00 79.38 292 PRO A O 1
ATOM 2297 N N . LEU A 1 293 ? 22.979 2.422 -11.055 1.00 80.81 293 LEU A N 1
ATOM 2298 C CA . LEU A 1 293 ? 24.115 2.327 -11.977 1.00 80.81 293 LEU A CA 1
ATOM 2299 C C . LEU A 1 293 ? 25.265 3.207 -11.475 1.00 80.81 293 LEU A C 1
ATOM 2301 O O . LEU A 1 293 ? 25.056 4.374 -11.163 1.00 80.81 293 LEU A O 1
ATOM 2305 N N . GLN A 1 294 ? 26.475 2.659 -11.368 1.00 81.44 294 GLN A N 1
ATOM 2306 C CA . GLN A 1 294 ? 27.622 3.388 -10.801 1.00 81.44 294 GLN A CA 1
ATOM 2307 C C . GLN A 1 294 ? 28.708 3.685 -11.836 1.00 81.44 294 GLN A C 1
ATOM 2309 O O . GLN A 1 294 ? 29.305 4.757 -11.794 1.00 81.44 294 GLN A O 1
ATOM 2314 N N . THR A 1 295 ? 28.935 2.769 -12.777 1.00 84.69 295 THR A N 1
ATOM 2315 C CA . THR A 1 295 ? 30.027 2.831 -13.759 1.00 84.69 295 THR A CA 1
ATOM 2316 C C . THR A 1 295 ? 29.495 2.973 -15.180 1.00 84.69 295 THR A C 1
ATOM 2318 O O . THR A 1 295 ? 28.357 2.583 -15.459 1.00 84.69 295 THR A O 1
ATOM 2321 N N . THR A 1 296 ? 30.330 3.450 -16.108 1.00 87.38 296 THR A N 1
ATOM 2322 C CA . THR A 1 296 ? 29.970 3.503 -17.539 1.00 87.38 296 THR A CA 1
ATOM 2323 C C . THR A 1 296 ? 29.637 2.109 -18.071 1.00 87.38 296 THR A C 1
ATOM 2325 O O . THR A 1 296 ? 28.680 1.931 -18.820 1.00 87.38 296 THR A O 1
ATOM 2328 N N . MET A 1 297 ? 30.361 1.081 -17.609 1.00 86.25 297 MET A N 1
ATOM 2329 C CA . MET A 1 297 ? 30.084 -0.312 -17.976 1.00 86.25 297 MET A CA 1
ATOM 2330 C C . MET A 1 297 ? 28.663 -0.746 -17.582 1.00 86.25 297 MET A C 1
ATOM 2332 O O . MET A 1 297 ? 27.976 -1.385 -18.377 1.00 86.25 297 MET A O 1
ATOM 2336 N N . ALA A 1 298 ? 28.184 -0.347 -16.398 1.00 86.12 298 ALA A N 1
ATOM 2337 C CA . ALA A 1 298 ? 26.820 -0.648 -15.964 1.00 86.12 298 ALA A CA 1
ATOM 2338 C C . ALA A 1 298 ? 25.763 0.021 -16.864 1.00 86.12 298 ALA A C 1
ATOM 2340 O O . ALA A 1 298 ? 24.720 -0.576 -17.135 1.00 86.12 298 ALA A O 1
ATOM 2341 N N . VAL A 1 299 ? 26.041 1.227 -17.372 1.00 90.94 299 VAL A N 1
ATOM 2342 C CA . VAL A 1 299 ? 25.174 1.943 -18.327 1.00 90.94 299 VAL A CA 1
ATOM 2343 C C . VAL A 1 299 ? 25.173 1.263 -19.699 1.00 90.94 299 VAL A C 1
ATOM 2345 O O . VAL A 1 299 ? 24.111 1.089 -20.297 1.00 90.94 299 VAL A O 1
ATOM 2348 N N . ILE A 1 300 ? 26.335 0.807 -20.178 1.00 91.00 300 ILE A N 1
ATOM 2349 C CA . ILE A 1 300 ? 26.457 0.022 -21.418 1.00 91.00 300 ILE A CA 1
ATOM 2350 C C . ILE A 1 300 ? 25.641 -1.268 -21.318 1.00 91.00 300 ILE A C 1
ATOM 2352 O O . ILE A 1 300 ? 24.911 -1.626 -22.245 1.00 91.00 300 ILE A O 1
ATOM 2356 N N . ASP A 1 301 ? 25.739 -1.976 -20.196 1.00 90.81 301 ASP A N 1
ATOM 2357 C CA . ASP A 1 301 ? 25.007 -3.225 -20.005 1.00 90.81 301 ASP A CA 1
ATOM 2358 C C . ASP A 1 301 ? 23.500 -2.991 -19.819 1.00 90.81 301 ASP A C 1
ATOM 2360 O O . ASP A 1 301 ? 22.694 -3.782 -20.311 1.00 90.81 301 ASP A O 1
ATOM 2364 N N . ALA A 1 302 ? 23.086 -1.876 -19.208 1.00 91.25 302 ALA A N 1
ATOM 2365 C CA . ALA A 1 302 ? 21.688 -1.442 -19.190 1.00 91.25 302 ALA A CA 1
ATOM 2366 C C . ALA A 1 302 ? 21.135 -1.215 -20.614 1.00 91.25 302 ALA A C 1
ATOM 2368 O O . ALA A 1 302 ? 20.085 -1.764 -20.959 1.00 91.25 302 ALA A O 1
ATOM 2369 N N . ALA A 1 303 ? 21.875 -0.514 -21.479 1.00 95.62 303 ALA A N 1
ATOM 2370 C CA . ALA A 1 303 ? 21.478 -0.296 -22.872 1.00 95.62 303 ALA A CA 1
ATOM 2371 C C . ALA A 1 303 ? 21.357 -1.613 -23.667 1.00 95.62 303 ALA A C 1
ATOM 2373 O O . ALA A 1 303 ? 20.397 -1.803 -24.425 1.00 95.62 303 ALA A O 1
ATOM 2374 N N . LYS A 1 304 ? 22.273 -2.569 -23.445 1.00 92.75 304 LYS A N 1
ATOM 2375 C CA . LYS A 1 304 ? 22.182 -3.914 -24.042 1.00 92.75 304 LYS A CA 1
ATOM 2376 C C . LYS A 1 304 ? 20.929 -4.654 -23.581 1.00 92.75 304 LYS A C 1
ATOM 2378 O O . LYS A 1 304 ? 20.209 -5.185 -24.426 1.00 92.75 304 LYS A O 1
ATOM 2383 N N . ARG A 1 305 ? 20.624 -4.644 -22.275 1.00 93.19 305 ARG A N 1
ATOM 2384 C CA . ARG A 1 305 ? 19.408 -5.273 -21.723 1.00 93.19 305 ARG A CA 1
ATOM 2385 C C . ARG A 1 305 ? 18.134 -4.698 -22.352 1.00 93.19 305 ARG A C 1
ATOM 2387 O O . ARG A 1 305 ? 17.244 -5.467 -22.715 1.00 93.19 305 ARG A O 1
ATOM 2394 N N . ILE A 1 306 ? 18.059 -3.375 -22.543 1.00 94.06 306 ILE A N 1
ATOM 2395 C CA . ILE A 1 306 ? 16.936 -2.726 -23.248 1.00 94.06 306 ILE A CA 1
ATOM 2396 C C . ILE A 1 306 ? 16.837 -3.237 -24.687 1.00 94.06 306 ILE A C 1
ATOM 2398 O O . ILE A 1 306 ? 15.750 -3.583 -25.143 1.00 94.06 306 ILE A O 1
ATOM 2402 N N . SER A 1 307 ? 17.960 -3.334 -25.397 1.00 94.25 307 SER A N 1
ATOM 2403 C CA . SER A 1 307 ? 17.982 -3.816 -26.782 1.00 94.25 307 SER A CA 1
ATOM 2404 C C . SER A 1 307 ? 17.556 -5.281 -26.919 1.00 94.25 307 SER A C 1
ATOM 2406 O O . SER A 1 307 ? 16.854 -5.639 -27.869 1.00 94.25 307 SER A O 1
ATOM 2408 N N . GLU A 1 308 ? 17.960 -6.139 -25.983 1.00 92.38 308 GLU A N 1
ATOM 2409 C CA . GLU A 1 308 ? 17.538 -7.541 -25.934 1.00 92.38 308 GLU A CA 1
ATOM 2410 C C . GLU A 1 308 ? 16.033 -7.661 -25.671 1.00 92.38 308 GLU A C 1
ATOM 2412 O O . GLU A 1 308 ? 15.341 -8.415 -26.360 1.00 92.38 308 GLU A O 1
ATOM 2417 N N . ALA A 1 309 ? 15.510 -6.889 -24.713 1.00 92.69 309 ALA A N 1
ATOM 2418 C CA . ALA A 1 309 ? 14.081 -6.834 -24.422 1.00 92.69 309 ALA A CA 1
ATOM 2419 C C . ALA A 1 309 ? 13.279 -6.284 -25.614 1.00 92.69 309 ALA A C 1
ATOM 2421 O O . ALA A 1 309 ? 12.283 -6.891 -26.006 1.00 92.69 309 ALA A O 1
ATOM 2422 N N . GLY A 1 310 ? 13.763 -5.221 -26.263 1.00 93.88 310 GLY A N 1
ATOM 2423 C CA . GLY A 1 310 ? 13.152 -4.643 -27.461 1.00 93.88 310 GLY A CA 1
ATOM 2424 C C . GLY A 1 310 ? 13.100 -5.623 -28.634 1.00 93.88 310 GLY A C 1
ATOM 2425 O O . GLY A 1 310 ? 12.095 -5.694 -29.334 1.00 93.88 310 GLY A O 1
ATOM 2426 N N . THR A 1 311 ? 14.133 -6.454 -28.806 1.00 92.44 311 THR A N 1
ATOM 2427 C CA . THR A 1 311 ? 14.150 -7.509 -29.837 1.00 92.44 311 THR A CA 1
ATOM 2428 C C . THR A 1 311 ? 13.128 -8.612 -29.541 1.00 92.44 311 THR A C 1
ATOM 2430 O O . THR A 1 311 ? 12.457 -9.106 -30.449 1.00 92.44 311 THR A O 1
ATOM 2433 N N . LYS A 1 312 ? 12.977 -9.005 -28.267 1.00 93.75 312 LYS A N 1
ATOM 2434 C CA . LYS A 1 312 ? 11.942 -9.967 -27.848 1.00 93.75 312 LYS A CA 1
ATOM 2435 C C . LYS A 1 312 ? 10.537 -9.398 -28.062 1.00 93.75 312 LYS A C 1
ATOM 2437 O O . LYS A 1 312 ? 9.680 -10.106 -28.588 1.00 93.75 312 LYS A O 1
ATOM 2442 N N . LEU A 1 313 ? 10.330 -8.125 -27.717 1.00 95.62 313 LEU A N 1
ATOM 2443 C CA . LEU A 1 313 ? 9.068 -7.413 -27.914 1.00 95.62 313 LEU A CA 1
ATOM 2444 C C . LEU A 1 313 ? 8.715 -7.335 -29.403 1.00 95.62 313 LEU A C 1
ATOM 2446 O O . LEU A 1 313 ? 7.591 -7.662 -29.773 1.00 95.62 313 LEU A O 1
ATOM 2450 N N . ASP A 1 314 ? 9.678 -6.992 -30.264 1.00 93.56 314 ASP A N 1
ATOM 2451 C CA . ASP A 1 314 ? 9.493 -6.966 -31.720 1.00 93.56 314 ASP A CA 1
ATOM 2452 C C . ASP A 1 314 ? 9.060 -8.333 -32.264 1.00 93.56 314 ASP A C 1
ATOM 2454 O O . ASP A 1 314 ? 8.103 -8.414 -33.034 1.00 93.56 314 ASP A O 1
ATOM 2458 N N . LYS A 1 315 ? 9.679 -9.425 -31.799 1.00 93.19 315 LYS A N 1
ATOM 2459 C CA . LYS A 1 315 ? 9.297 -10.782 -32.209 1.00 93.19 315 LYS A CA 1
ATOM 2460 C C . LYS A 1 315 ? 7.849 -11.120 -31.838 1.00 93.19 315 LYS A C 1
ATOM 2462 O O . LYS A 1 315 ? 7.128 -11.658 -32.676 1.00 93.19 315 LYS A O 1
ATOM 2467 N N . LEU A 1 316 ? 7.423 -10.812 -30.612 1.00 93.88 316 LEU A N 1
ATOM 2468 C CA . LEU A 1 316 ? 6.049 -11.060 -30.154 1.00 93.88 316 LEU A CA 1
ATOM 2469 C C . LEU A 1 316 ? 5.041 -10.185 -30.905 1.00 93.88 316 LEU A C 1
ATOM 2471 O O . LEU A 1 316 ? 4.036 -10.676 -31.413 1.00 93.88 316 LEU A O 1
ATOM 2475 N N . ALA A 1 317 ? 5.339 -8.896 -31.053 1.00 93.62 317 ALA A N 1
ATOM 2476 C CA . ALA A 1 317 ? 4.473 -7.969 -31.765 1.00 93.62 317 ALA A CA 1
ATOM 2477 C C . ALA A 1 317 ? 4.327 -8.337 -33.252 1.00 93.62 317 ALA A C 1
ATOM 2479 O O . ALA A 1 317 ? 3.241 -8.199 -33.812 1.00 93.62 317 ALA A O 1
ATOM 2480 N N . ARG A 1 318 ? 5.370 -8.880 -33.896 1.00 92.94 318 ARG A N 1
ATOM 2481 C CA . ARG A 1 318 ? 5.275 -9.392 -35.275 1.00 92.94 318 ARG A CA 1
ATOM 2482 C C . ARG A 1 318 ? 4.360 -10.606 -35.408 1.00 92.94 318 ARG A C 1
ATOM 2484 O O . ARG A 1 318 ? 3.655 -10.697 -36.406 1.00 92.94 318 ARG A O 1
ATOM 2491 N N . GLN A 1 319 ? 4.304 -11.486 -34.408 1.00 93.31 319 GLN A N 1
ATOM 2492 C CA . GLN A 1 319 ? 3.326 -12.582 -34.398 1.00 93.31 319 GLN A CA 1
ATOM 2493 C C . GLN A 1 319 ? 1.892 -12.039 -34.348 1.00 93.31 319 GLN A C 1
ATOM 2495 O O . GLN A 1 319 ? 1.015 -12.541 -35.045 1.00 93.31 319 GLN A O 1
ATOM 2500 N N . ILE A 1 320 ? 1.658 -10.964 -33.585 1.00 89.69 320 ILE A N 1
ATOM 2501 C CA . ILE A 1 320 ? 0.360 -10.272 -33.552 1.00 89.69 320 ILE A CA 1
ATOM 2502 C C . ILE A 1 320 ? 0.042 -9.660 -34.923 1.00 89.69 320 ILE A C 1
ATOM 2504 O O . ILE A 1 320 ? -1.058 -9.844 -35.439 1.00 89.69 320 ILE A O 1
ATOM 2508 N N . VAL A 1 321 ? 1.018 -9.000 -35.553 1.00 91.69 321 VAL A N 1
ATOM 2509 C CA . VAL A 1 321 ? 0.886 -8.427 -36.904 1.00 91.69 321 VAL A CA 1
ATOM 2510 C C . VAL A 1 321 ? 0.490 -9.481 -37.944 1.00 91.69 321 VAL A C 1
ATOM 2512 O O . VAL A 1 321 ? -0.319 -9.180 -38.823 1.00 91.69 321 VAL A O 1
ATOM 2515 N N . GLU A 1 322 ? 1.031 -10.700 -37.866 1.00 90.00 322 GLU A N 1
ATOM 2516 C CA . GLU A 1 322 ? 0.693 -11.802 -38.782 1.00 90.00 322 GLU A CA 1
ATOM 2517 C C . GLU A 1 322 ? -0.759 -12.276 -38.638 1.00 90.00 322 GLU A C 1
ATOM 2519 O O . GLU A 1 322 ? -1.369 -12.696 -39.621 1.00 90.00 322 GLU A O 1
ATOM 2524 N N . MET A 1 323 ? -1.335 -12.161 -37.438 1.00 88.88 323 MET A N 1
ATOM 2525 C CA . MET A 1 323 ? -2.737 -12.496 -37.174 1.00 88.88 323 MET A CA 1
ATOM 2526 C C . MET A 1 323 ? -3.709 -11.377 -37.579 1.00 88.88 323 MET A C 1
ATOM 2528 O O . MET A 1 323 ? -4.916 -11.610 -37.666 1.00 88.88 323 MET A O 1
ATOM 2532 N N . CYS A 1 324 ? -3.212 -10.164 -37.836 1.00 84.06 324 CYS A N 1
ATOM 2533 C CA . CYS A 1 324 ? -4.041 -9.022 -38.203 1.00 84.06 324 CYS A CA 1
ATOM 2534 C C . CYS A 1 324 ? -4.309 -8.953 -39.721 1.00 84.06 324 CYS A C 1
ATOM 2536 O O . CYS A 1 324 ? -3.375 -9.052 -40.529 1.00 84.06 324 CYS A O 1
ATOM 2538 N N . PRO A 1 325 ? -5.564 -8.686 -40.142 1.00 88.25 325 PRO A N 1
ATOM 2539 C CA . PRO A 1 325 ? -5.863 -8.390 -41.537 1.00 88.25 325 PRO A CA 1
ATOM 2540 C C . PRO A 1 325 ? -5.160 -7.100 -41.977 1.00 88.25 325 PRO A C 1
ATOM 2542 O O . PRO A 1 325 ? -4.866 -6.213 -41.167 1.00 88.25 325 PRO A O 1
ATOM 2545 N N . GLU A 1 326 ? -4.896 -6.996 -43.279 1.00 84.75 326 GLU A N 1
ATOM 2546 C CA . GLU A 1 326 ? -4.236 -5.823 -43.847 1.00 84.75 326 GLU A CA 1
ATOM 2547 C C . GLU A 1 326 ? -5.054 -4.559 -43.556 1.00 84.75 326 GLU A C 1
ATOM 2549 O O . GLU A 1 326 ? -6.231 -4.462 -43.909 1.00 84.75 326 GLU A O 1
ATOM 2554 N N . SER A 1 327 ? -4.446 -3.618 -42.837 1.00 88.56 327 SER A N 1
ATOM 2555 C CA . SER A 1 327 ? -5.117 -2.444 -42.282 1.00 88.56 327 SER A CA 1
ATOM 2556 C C . SER A 1 327 ? -4.107 -1.342 -41.968 1.00 88.56 327 SER A C 1
ATOM 2558 O O . SER A 1 327 ? -2.917 -1.607 -41.795 1.00 88.56 327 SER A O 1
ATOM 2560 N N . ALA A 1 328 ? -4.587 -0.102 -41.842 1.00 89.50 328 ALA A N 1
ATOM 2561 C CA . ALA A 1 328 ? -3.754 1.023 -41.413 1.00 89.50 328 ALA A CA 1
ATOM 2562 C C . ALA A 1 328 ? -3.108 0.763 -40.037 1.00 89.50 328 ALA A C 1
ATOM 2564 O O . ALA A 1 328 ? -1.915 0.976 -39.869 1.00 89.50 328 ALA A O 1
ATOM 2565 N N . THR A 1 329 ? -3.853 0.170 -39.098 1.00 88.94 329 THR A N 1
ATOM 2566 C CA . THR A 1 329 ? -3.368 -0.174 -37.750 1.00 88.94 329 THR A CA 1
ATOM 2567 C C . THR A 1 329 ? -2.195 -1.155 -37.771 1.00 88.94 329 THR A C 1
ATOM 2569 O O . THR A 1 329 ? -1.260 -1.032 -36.982 1.00 88.94 329 THR A O 1
ATOM 2572 N N . LYS A 1 330 ? -2.211 -2.121 -38.698 1.00 91.44 330 LYS A N 1
ATOM 2573 C CA . LYS A 1 330 ? -1.100 -3.058 -38.900 1.00 91.44 330 LYS A CA 1
ATOM 2574 C C . LYS A 1 330 ? 0.165 -2.336 -39.377 1.00 91.44 330 LYS A C 1
ATOM 2576 O O . LYS A 1 330 ? 1.258 -2.629 -38.890 1.00 91.44 330 LYS A O 1
ATOM 2581 N N . ALA A 1 331 ? 0.017 -1.389 -40.305 1.00 91.56 331 ALA A N 1
ATOM 2582 C CA . ALA A 1 331 ? 1.122 -0.570 -40.795 1.00 91.56 331 ALA A CA 1
ATOM 2583 C C . ALA A 1 331 ? 1.686 0.347 -39.695 1.00 91.56 331 ALA A C 1
ATOM 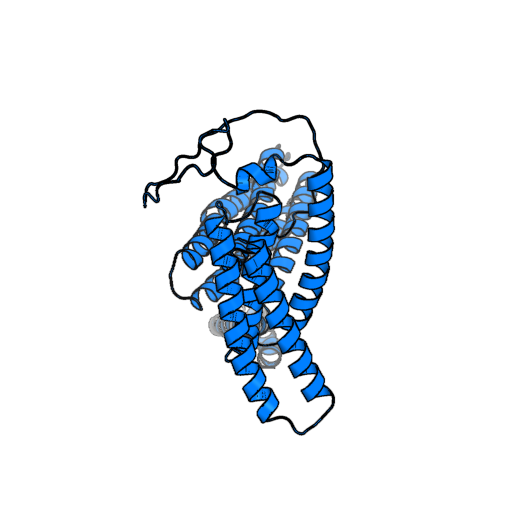2585 O O . ALA A 1 331 ? 2.905 0.434 -39.546 1.00 91.56 331 ALA A O 1
ATOM 2586 N N . ASP A 1 332 ? 0.816 0.950 -38.880 1.00 93.88 332 ASP A N 1
ATOM 2587 C CA . ASP A 1 332 ? 1.215 1.791 -37.747 1.00 93.88 332 ASP A CA 1
ATOM 2588 C C . ASP A 1 332 ? 2.019 0.992 -36.714 1.00 93.88 332 ASP A C 1
ATOM 2590 O O . ASP A 1 332 ? 3.105 1.413 -36.312 1.00 93.88 332 ASP A O 1
ATOM 2594 N N . LEU A 1 333 ? 1.547 -0.203 -36.335 1.00 92.56 333 LEU A N 1
ATOM 2595 C CA . LEU A 1 333 ? 2.261 -1.079 -35.401 1.00 92.56 333 LEU A CA 1
ATOM 2596 C C . LEU A 1 333 ? 3.667 -1.426 -35.916 1.00 92.56 333 LEU A C 1
ATOM 2598 O O . LEU A 1 333 ? 4.645 -1.303 -35.180 1.00 92.56 333 LEU A O 1
ATOM 2602 N N . LEU A 1 334 ? 3.795 -1.790 -37.195 1.00 93.81 334 LEU A N 1
ATOM 2603 C CA . LEU A 1 334 ? 5.097 -2.058 -37.815 1.00 93.81 334 LEU A CA 1
ATOM 2604 C C . LEU A 1 334 ? 6.017 -0.828 -37.816 1.00 93.81 334 LEU A C 1
ATOM 2606 O O . LEU A 1 334 ? 7.221 -0.971 -37.586 1.00 93.81 334 LEU A O 1
ATOM 2610 N N . ALA A 1 335 ? 5.471 0.369 -38.043 1.00 95.38 335 ALA A N 1
ATOM 2611 C CA . ALA A 1 335 ? 6.234 1.611 -37.984 1.00 95.38 335 ALA A CA 1
ATOM 2612 C C . ALA A 1 335 ? 6.740 1.900 -36.559 1.00 95.38 335 ALA A C 1
ATOM 2614 O O . ALA A 1 335 ? 7.905 2.262 -36.380 1.00 95.38 335 ALA A O 1
ATOM 2615 N N . TYR A 1 336 ? 5.915 1.682 -35.528 1.00 96.00 336 TYR A N 1
ATOM 2616 C CA . TYR A 1 336 ? 6.348 1.819 -34.134 1.00 96.00 336 TYR A CA 1
ATOM 2617 C C . TYR A 1 336 ? 7.433 0.805 -33.754 1.00 96.00 336 TYR A C 1
ATOM 2619 O O . TYR A 1 336 ? 8.400 1.181 -33.094 1.00 96.00 336 TYR A O 1
ATOM 2627 N N . LEU A 1 337 ? 7.353 -0.440 -34.235 1.00 95.44 337 LEU A N 1
ATOM 2628 C CA . LEU A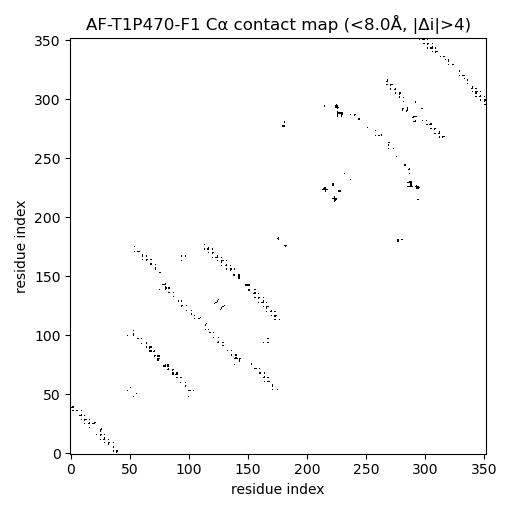 1 337 ? 8.409 -1.435 -34.019 1.00 95.44 337 LEU A CA 1
ATOM 2629 C C . LEU A 1 337 ? 9.754 -1.010 -34.628 1.00 95.44 337 LEU A C 1
ATOM 2631 O O . LEU A 1 337 ? 10.798 -1.145 -33.990 1.00 95.44 337 LEU A O 1
ATOM 2635 N N . GLN A 1 338 ? 9.743 -0.416 -35.827 1.00 94.62 338 GLN A N 1
ATOM 2636 C CA . GLN A 1 338 ? 10.958 0.148 -36.430 1.00 94.62 338 GLN A CA 1
ATOM 2637 C C . GLN A 1 338 ? 11.532 1.308 -35.606 1.00 94.62 338 GLN A C 1
ATOM 2639 O O . GLN A 1 338 ? 12.751 1.415 -35.462 1.00 94.62 338 GLN A O 1
ATOM 2644 N N . ARG A 1 339 ? 10.672 2.157 -35.024 1.00 96.81 339 ARG A N 1
ATOM 2645 C CA . ARG A 1 339 ? 11.109 3.235 -34.122 1.00 96.81 339 ARG A CA 1
ATOM 2646 C C . ARG A 1 339 ? 11.750 2.686 -32.850 1.00 96.81 339 ARG A C 1
ATOM 2648 O O . ARG A 1 339 ? 12.798 3.187 -32.456 1.00 96.81 339 ARG A O 1
ATOM 2655 N N . ILE A 1 340 ? 11.177 1.644 -32.245 1.00 95.38 340 ILE A N 1
ATOM 2656 C CA . ILE A 1 340 ? 11.765 0.982 -31.069 1.00 95.38 340 ILE A CA 1
ATOM 2657 C C . ILE A 1 340 ? 13.162 0.452 -31.404 1.00 95.38 340 ILE A C 1
ATOM 2659 O O . ILE A 1 340 ? 14.104 0.714 -30.657 1.00 95.38 340 ILE A O 1
ATOM 2663 N N . ALA A 1 341 ? 13.326 -0.226 -32.544 1.00 93.31 341 ALA A N 1
ATOM 2664 C CA . ALA A 1 341 ? 14.629 -0.726 -32.984 1.00 93.31 341 ALA A CA 1
ATOM 2665 C C . ALA A 1 341 ? 15.656 0.408 -33.175 1.00 93.31 341 ALA A C 1
ATOM 2667 O O . ALA A 1 341 ? 16.800 0.289 -32.731 1.00 93.31 341 ALA A O 1
ATOM 2668 N N . LEU A 1 342 ? 15.240 1.528 -33.779 1.00 95.25 342 LEU A N 1
ATOM 2669 C CA . LEU A 1 342 ? 16.081 2.714 -33.946 1.00 95.25 342 LEU A CA 1
ATOM 2670 C C . LEU A 1 342 ? 16.518 3.299 -32.596 1.00 95.25 342 LEU A C 1
ATOM 2672 O O . LEU A 1 342 ? 17.709 3.532 -32.397 1.00 95.25 342 LEU A O 1
ATOM 2676 N N . TYR A 1 343 ? 15.586 3.513 -31.664 1.00 95.81 343 TYR A N 1
ATOM 2677 C CA . TYR A 1 343 ? 15.900 4.098 -30.358 1.00 95.81 343 TYR A CA 1
ATOM 2678 C C . TYR A 1 343 ? 16.753 3.162 -29.491 1.00 95.81 343 TYR A C 1
ATOM 2680 O O . TYR A 1 343 ? 17.684 3.630 -28.841 1.00 95.81 343 TYR A O 1
ATOM 2688 N N . CYS A 1 344 ? 16.538 1.842 -29.545 1.00 93.88 344 CYS A N 1
ATOM 2689 C CA . CYS A 1 344 ? 17.422 0.870 -28.887 1.00 93.88 344 CYS A CA 1
ATOM 2690 C C . CYS A 1 344 ? 18.854 0.935 -29.442 1.00 93.88 344 CYS A C 1
ATOM 2692 O O . CYS A 1 344 ? 19.829 0.818 -28.697 1.00 93.88 344 CYS A O 1
ATOM 2694 N N . HIS A 1 345 ? 19.005 1.129 -30.756 1.00 91.19 345 HIS A N 1
ATOM 2695 C CA . HIS A 1 345 ? 20.318 1.294 -31.372 1.00 91.19 345 HIS A CA 1
ATOM 2696 C C . HIS A 1 345 ? 20.989 2.608 -30.954 1.00 91.19 345 HIS A C 1
ATOM 2698 O O . HIS A 1 345 ? 22.163 2.597 -30.589 1.00 91.19 345 HIS A O 1
ATOM 2704 N N . GLN A 1 346 ? 20.242 3.716 -30.953 1.00 93.50 346 GLN A N 1
ATOM 2705 C CA . GLN A 1 346 ? 20.738 5.011 -30.481 1.00 93.50 346 GLN A CA 1
ATOM 2706 C C . GLN A 1 346 ? 21.201 4.932 -29.026 1.00 93.50 346 GLN A C 1
ATOM 2708 O O . GLN A 1 346 ? 22.315 5.356 -28.737 1.00 93.50 346 GLN A O 1
ATOM 2713 N N . LEU A 1 347 ? 20.412 4.305 -28.150 1.00 93.50 347 LEU A N 1
ATOM 2714 C CA . LEU A 1 347 ? 20.737 4.171 -26.732 1.00 93.50 347 LEU A CA 1
ATOM 2715 C C . LEU A 1 347 ? 22.035 3.378 -26.499 1.00 93.50 347 LEU A C 1
ATOM 2717 O O . LEU A 1 347 ? 22.861 3.762 -25.674 1.00 93.50 347 LEU A O 1
ATOM 2721 N N . ASN A 1 348 ? 22.255 2.315 -27.281 1.00 89.25 348 ASN A N 1
ATOM 2722 C CA . ASN A 1 348 ? 23.510 1.554 -27.271 1.00 89.25 348 ASN A CA 1
ATOM 2723 C C . ASN A 1 348 ? 24.717 2.358 -27.766 1.00 89.25 348 ASN A C 1
ATOM 2725 O O . ASN A 1 348 ? 25.839 2.086 -27.343 1.00 89.25 348 ASN A O 1
ATOM 2729 N N . ILE A 1 349 ? 24.519 3.276 -28.716 1.00 93.44 349 ILE A N 1
ATOM 2730 C CA . ILE A 1 349 ? 25.590 4.160 -29.186 1.00 93.44 349 ILE A CA 1
ATOM 2731 C C . ILE A 1 349 ? 25.903 5.191 -28.109 1.00 93.44 349 ILE A C 1
ATOM 2733 O O . ILE A 1 349 ? 27.066 5.368 -27.793 1.00 93.44 349 ILE A O 1
ATOM 2737 N N . THR A 1 350 ? 24.890 5.829 -27.520 1.00 91.19 350 THR A N 1
ATOM 2738 C CA . THR A 1 350 ? 25.085 6.877 -26.507 1.00 91.19 350 THR A CA 1
ATOM 2739 C C . THR A 1 350 ? 25.649 6.358 -25.189 1.00 91.19 350 THR A C 1
ATOM 2741 O O . THR A 1 350 ? 26.212 7.136 -24.432 1.00 91.19 350 THR A O 1
ATOM 2744 N N . SER A 1 351 ? 25.478 5.066 -24.888 1.00 88.75 351 SER A N 1
ATOM 2745 C CA . SER A 1 351 ? 26.065 4.450 -23.693 1.00 88.75 351 SER A CA 1
ATOM 2746 C C . SER A 1 351 ? 27.554 4.118 -23.833 1.00 88.75 351 SER A C 1
ATOM 2748 O O . SER A 1 351 ? 28.203 3.893 -22.818 1.00 88.75 351 SER A O 1
ATOM 2750 N N . LYS A 1 352 ? 28.064 4.002 -25.067 1.00 85.25 352 LYS A N 1
ATOM 2751 C CA . LYS A 1 352 ? 29.461 3.659 -25.374 1.00 85.25 352 LYS A CA 1
ATOM 2752 C C . LYS A 1 352 ? 30.292 4.917 -25.545 1.00 85.25 352 LYS A C 1
ATOM 2754 O O . LYS A 1 352 ? 31.488 4.842 -25.193 1.00 85.25 352 LYS A O 1
#

InterPro domains:
  IPR001033 Alpha-catenin [PR00805] (40-64)
  IPR001033 Alpha-catenin [PR00805] (155-179)
  IPR001033 Alpha-catenin [PR00805] (268-290)
  IPR001033 Alpha-catenin [PR00805] (332-352)
  IPR006077 Vinculin/alpha-catenin [PF01044] (2-352)
  IPR036723 Alpha-catenin/vinculin-like superfamily [SSF47220] (2-52)
  IPR036723 Alpha-catenin/vinculin-like superfamily [SSF47220] (54-177)
  IPR036723 Alpha-catenin/vinculin-like superfamily [SSF47220] (233-351)

Secondary structure (DSSP, 8-state):
-HHHHHHHHHHHHHHHHHH-TT-HHHHHHHHHHHHHHHHHHHHHHHHHHTTS-HHHHHHHHHHHHHHHHHHHHHHHHTT-HHHHHHHHHHHHHHHHHHHHHHHHHHTTS-SSHHHHHHHHHHHHIIIIIHHHHHHHHHHHHHHHHSSSPPPP-HHHHHHHHHHHHHHHHHHHHHHHHHH-TT-----------TT--------PPPP--------S-TTSTT--SHHHHHHTS-HHHHHHHHHHHHHHHHHHHHHHHHHTTS--TT-HHHHHHHHHHHHHHHHHHHHTT-SS--SHHHHHHHHHHHHHHHHHHHHHHHHHHHHSPS-HHHHHHHHHHHHHHHHHHHHHHHT-

Radius of gyration: 27.82 Å; Cα contacts (8 Å, |Δi|>4): 270; chains: 1; bounding box: 79×47×82 Å

Mean predicted aligned error: 17.05 Å

Organism: Tigriopus japonicus (NCBI:txid158387)

Sequence (352 aa):
SQIENLCPQVINAARVLAARPRSKVAQENIEVFRDAWINQVRILTDAVDDITTVDDFLAVSENHILEDVNKCVAALQSKKPDAVDITAGAIRGRSGRICNVVASEMDNYEPGPYTERVHEAIRLLSNNVMPNFALKVEGAVKSLSANPPLMVDENEFIDATRLVYDGVREIRRAVLLNRGRDADIDSDTEWENPEVAESEVASVRPDSTTTELVDEYPDISGITNAREAMKKLPEEDRQKIVQQVDEFKDEKRKFDLEVSKWDDNGNDVIVLAKHMCMIMMEMTDFTRGRGPLQTTMAVIDAAKRISEAGTKLDKLARQIVEMCPESATKADLLAYLQRIALYCHQLNITSK

Solvent-accessible surface area (backbone atoms only — not comparable to full-atom values): 19600 Å² total; per-residue (Å²): 106,76,61,67,67,43,51,62,52,40,54,48,31,47,52,51,21,72,78,35,77,86,38,63,69,34,52,55,48,32,50,56,40,49,53,51,48,54,52,48,53,47,55,54,49,53,60,50,46,77,79,43,57,69,68,60,53,44,58,55,47,48,55,49,40,48,51,34,42,53,51,25,53,52,20,53,77,67,67,35,41,72,51,27,53,54,31,48,48,51,43,53,52,50,54,52,48,52,46,52,53,53,53,60,55,43,69,78,51,79,89,44,79,55,45,52,50,32,49,48,35,39,47,46,32,64,72,47,38,49,52,52,30,49,53,44,49,53,52,42,34,52,26,53,68,36,89,76,60,46,88,65,66,60,66,64,42,49,52,38,45,49,46,48,45,53,33,51,51,45,31,49,46,40,56,41,50,63,81,17,98,72,54,88,72,79,74,92,72,77,76,88,68,99,79,78,80,88,81,92,76,90,77,86,75,85,89,83,80,92,67,83,82,67,58,74,36,84,89,42,93,93,34,56,31,52,18,56,47,39,60,68,50,57,68,73,58,48,52,53,49,51,54,54,50,51,57,49,50,55,53,48,53,53,49,51,64,57,53,72,77,53,76,59,87,91,30,68,60,57,50,38,49,53,53,40,53,44,50,51,48,41,55,54,31,23,66,66,34,37,66,85,43,48,41,58,66,49,44,36,52,45,27,49,53,40,36,53,41,50,51,53,40,45,56,55,52,50,56,52,50,71,75,48,70,95,47,71,68,50,52,50,52,54,51,51,48,53,49,50,55,50,52,35,51,50,45,44,56,76,40,105

Nearest PDB structures (foldseek):
  4igg-assembly1_B  TM=5.503E-01  e=6.967E-22  Homo sapiens
  5xfl-assembly3_C  TM=9.677E-01  e=1.169E-11  Mus musculus
  1h6g-assembly2_B  TM=7.195E-01  e=1.036E-13  Homo sapiens
  6o3e-assembly1_A  TM=9.553E-01  e=1.395E-11  Mus musculus
  1h6g-assembly1_A  TM=7.143E-01  e=3.729E-13  Homo sapiens

pLDDT: mean 83.84, std 18.0, range [27.72, 98.38]

Foldseek 3Di:
DVLVVLVVQLVVLVVVCVVPVPDPVSVVSNVVSVVVNVVVVVVVVVVVLVVDDLLNLLVVLLVVLVVLLVQLLVCLVVLPLVSNVVSLVVLLVSLVVNLVSLLVVLVVDDDDPLSVQLVVLSCCLPVPLNVLLVVLSVVSSVQSPDVVRHDRPSVSNSVSSVVSSVSSVSSSCSNVVVVALADPDDPPDPPDDPDDDDDDDDDDDDDDDDPPQQQPCPPDPPRRALLSVLQVDDPVVLVVLVVVVVVVVVVVVVVCVVLVVDDPVVPLLSVLVVVLSRLVSQLSVSNNSDRDDTHLVSQLVSLVSSLVSLVVNLVVLVVVLVVDDDDPVSVVSVVVSVVSNVVSVVSNVVSD

=== Feature glossary ===
A reading guide for the features in this record.

Start from the sequence.

  · This is the polypeptide sequence — one letter per residue, N-terminus first. Length ranges from a few dozen residues for small domains to over a thousand for large multi-domain proteins.

Fold it, and you get atomic coordinates and the backbone conformation that goes with them.

  · Structure coordinates are given as an mmCIF _atom_site loop: one row per atom with element, residue name, chain id, sequence number, and x/y/z position in Å. Only the four main-chain atoms per residue are included here; side chains are omitted to keep the record compact.

  · Backbone dihedral angles. Every residue except chain termini has a φ (preceding-C → N → Cα → C) and a ψ (N → Cα → C → next-N). They are reported in degrees following the IUPAC sign convention. Secondary structure is essentially a statement about which (φ, ψ) basin each residue occupies.

  · The SS8 string is DSSP's per-residue secondary-structure call. α-helix (H) means an i→i+4 H-bond ladder; β-strand (E) means the residue participates in a β-sheet; 3₁₀ (G) and π (I) are tighter and wider helices; T/S are turns/bends; '-' is loop.

  · SS3 is a coarse helix/strand/coil call (letters a/b/c) made by the P-SEA algorithm from inter-Cα distances and dihedrals. It is less detailed than DSSP but needs only Cα positions.

Summarize the fold with a handful of shape descriptors and a per-residue structural alphabet.

  · Radius of gyration (Rg) is the root-mean-square distance of Cα atoms from their centroid — a single number for overall size and compactness. A globular domain of N residues has Rg ≈ 2.2·N^0.38 Å; an extended or disordered chain has a much larger Rg. The Cα contact count is the number of residue pairs whose Cα atoms are within 8 Å and are more than four positions apart in sequence — a standard proxy for tertiary packing density. The bounding box is the smallest axis-aligned box enclosing all Cα atoms.

  · The Foldseek 3Di string encodes local tertiary geometry as a 20-letter alphabet — one character per residue — derived from the relative positions of nearby Cα atoms. Unlike the amino-acid sequence, 3Di is a direct function of the 3D structure, so two proteins with the same fold have similar 3Di strings even at low sequence identity.

  · Solvent-accessible surface area (SASA) is the area in Å² traced out by the centre of a 1.4 Å probe sphere (a water molecule) rolled over the protein's van der Waals surface (Shrake–Rupley / Lee–Richards construction). Buried residues have near-zero SASA; fully exposed residues can exceed 200 Å². The total SASA scales roughly with the number of surface residues.

Ask how reliable the model is.

  · pLDDT (predicted Local Distance Difference Test) is AlphaFold's per-residue confidence score, ranging from 0 to 100. Values above 90 indicate high confidence (typically well-packed cores); 70–90 is confident; 50–70 low confidence; below 50 usually means the region is disordered or the prediction is unreliable there. AlphaFold stores pLDDT in the mmCIF B-factor column.

  · B-factor (Debye–Waller factor) reflects atomic displacement in the crystal lattice. It is an experimental observable (units Å²), not a prediction; low values mean the atom is pinned down, high values mean it moves or is heterogeneous across the crystal.

  · Predicted Aligned Error (PAE) is an AlphaFold confidence matrix: entry (i, j) is the expected error in the position of residue j, in ångströms, when the prediction is superimposed on the true structure at residue i. Low PAE within a block of residues means that block is internally rigid and well-predicted; high PAE between two blocks means their relative placement is uncertain even if each block individually is confident.

Place it in context: what it resembles, what it is annotated as, and how it looks.

  · Nearest PDB neighbors are the top structural matches found by Foldseek when searching this structure against the entire Protein Data Bank. Each hit reports a TM-score (0 to 1; >0.5 almost always implies the same fold) and an E-value. These are *structural* homologs — they may share no detectable sequence similarity.

  · Functional annotations link the protein to curated databases. InterPro entries identify conserved domains and families by matching the sequence against member-database signatures (Pfam, PROSITE, CDD, …). Gene Ontology (GO) terms describe molecular function, biological process, and cellular component in a controlled vocabulary. CATH places the structure in a hierarchical fold classification (Class/Architecture/Topology/Homologous-superfamily). The organism is the source species.

  · Three diagnostic plots accompany the record. The Cα contact map visualizes the tertiary structure as a 2D adjacency matrix (8 Å cutoff, sequence-local contacts suppressed). The Ramachandran plot shows the distribution of backbone (φ, ψ) torsions, with points in the α and β basins reflecting secondary structure content. The PAE plot shows AlphaFold's inter-residue confidence as a color matrix.

  · Six rendered views show the 3D structure from the faces of a cube — i.e. along ±x, ±y, ±z. Rendering representation is drawn randomly per protein from cartoon (secondary-structure ribbons), sticks (backbone bonds), or molecular surface; coloring is either N→C rainbow (blue at the N-terminus through red at the C-terminus) or one color per chain.